Protein AF-0000000068388106 (afdb_homodimer)

InterPro domains:
  IPR000835 MarR-type HTH domain [PF01047] (38-93)
  IPR000835 MarR-type HTH domain [PR00598] (53-69)
  IPR000835 MarR-type HTH domain [PR00598] (70-85)
  IPR000835 MarR-type HTH domain [PR00598] (89-105)
  IPR000835 MarR-type HTH domain [PR00598] (119-139)
  IPR000835 MarR-type HTH domain [PS50995] (5-141)
  IPR000835 MarR-type HTH domain [SM00347] (29-129)
  IPR036388 Winged helix-like DNA-binding domain superfamily [G3DSA:1.10.10.10] (3-143)
  IPR036390 Winged helix DNA-binding domain superfamily [SSF46785] (4-142)

Structure (mmCIF, N/CA/C/O backbone):
data_AF-0000000068388106-model_v1
#
loop_
_entity.id
_entity.type
_entity.pdbx_description
1 polymer 'Transcriptional regulator, MarR family'
#
loop_
_atom_site.group_PDB
_atom_site.id
_atom_site.type_symbol
_atom_site.label_atom_id
_atom_site.label_alt_id
_atom_site.label_comp_id
_atom_site.label_asym_id
_atom_site.label_entity_id
_atom_site.label_seq_id
_atom_site.pdbx_PDB_ins_code
_atom_site.Cartn_x
_atom_site.Cartn_y
_atom_site.Cartn_z
_atom_site.occupancy
_atom_site.B_iso_or_equiv
_atom_site.auth_seq_id
_atom_site.auth_comp_id
_atom_site.auth_asym_id
_atom_site.auth_atom_id
_atom_site.pdbx_PDB_model_num
ATOM 1 N N . MET A 1 1 ? 13.047 -17.266 -16.438 1 56.34 1 MET A N 1
ATOM 2 C CA . MET A 1 1 ? 11.711 -17.656 -16.875 1 56.34 1 MET A CA 1
ATOM 3 C C . MET A 1 1 ? 10.664 -16.656 -16.422 1 56.34 1 MET A C 1
ATOM 5 O O . MET A 1 1 ? 10.734 -16.141 -15.289 1 56.34 1 MET A O 1
ATOM 9 N N . ASP A 1 2 ? 9.867 -16.172 -17.375 1 85.25 2 ASP A N 1
ATOM 10 C CA . ASP A 1 2 ? 8.875 -15.117 -17.156 1 85.25 2 ASP A CA 1
ATOM 11 C C . ASP A 1 2 ? 7.668 -15.664 -16.391 1 85.25 2 ASP A C 1
ATOM 13 O O . ASP A 1 2 ? 7.129 -16.719 -16.734 1 85.25 2 ASP A O 1
ATOM 17 N N . VAL A 1 3 ? 7.434 -15.266 -15.25 1 94.94 3 VAL A N 1
ATOM 18 C CA . VAL A 1 3 ? 6.32 -15.688 -14.398 1 94.94 3 VAL A CA 1
ATOM 19 C C . VAL A 1 3 ? 5.008 -15.164 -14.969 1 94.94 3 VAL A C 1
ATOM 21 O O . VAL A 1 3 ? 4.863 -13.961 -15.211 1 94.94 3 VAL A O 1
ATOM 24 N N . ASN A 1 4 ? 4.07 -16.094 -15.289 1 96.44 4 ASN A N 1
ATOM 25 C CA . ASN A 1 4 ? 2.75 -15.734 -15.797 1 96.44 4 ASN A CA 1
ATOM 26 C C . ASN A 1 4 ? 1.8 -15.336 -14.672 1 96.44 4 ASN A C 1
ATOM 28 O O . ASN A 1 4 ? 1.38 -16.188 -13.883 1 96.44 4 ASN A O 1
ATOM 32 N N . ILE A 1 5 ? 1.396 -14.109 -14.664 1 96.56 5 ILE A N 1
ATOM 33 C CA . ILE A 1 5 ? 0.501 -13.695 -13.586 1 96.56 5 ILE A CA 1
ATOM 34 C C . ILE A 1 5 ? -0.934 -13.625 -14.109 1 96.56 5 ILE A C 1
ATOM 36 O O . ILE A 1 5 ? -1.867 -13.383 -13.344 1 96.56 5 ILE A O 1
ATOM 40 N N . ASP A 1 6 ? -1.143 -13.852 -15.359 1 96.38 6 ASP A N 1
ATOM 41 C CA . ASP A 1 6 ? -2.459 -14 -15.969 1 96.38 6 ASP A CA 1
ATOM 42 C C . ASP A 1 6 ? -3.33 -12.773 -15.695 1 96.38 6 ASP A C 1
ATOM 44 O O . ASP A 1 6 ? -2.932 -11.641 -15.992 1 96.38 6 ASP A O 1
ATOM 48 N N . ARG A 1 7 ? -4.551 -12.93 -15.18 1 96.38 7 ARG A N 1
ATOM 49 C CA . ARG A 1 7 ? -5.547 -11.875 -15 1 96.38 7 ARG A CA 1
ATOM 50 C C . ARG A 1 7 ? -5.07 -10.836 -13.992 1 96.38 7 ARG A C 1
ATOM 52 O O . ARG A 1 7 ? -5.59 -9.719 -13.953 1 96.38 7 ARG A O 1
ATOM 59 N N . LEU A 1 8 ? -4.062 -11.18 -13.203 1 97 8 LEU A N 1
ATOM 60 C CA . LEU A 1 8 ? -3.547 -10.227 -12.219 1 97 8 LEU A CA 1
ATOM 61 C C . LEU A 1 8 ? -2.865 -9.055 -12.906 1 97 8 LEU A C 1
ATOM 63 O O . LEU A 1 8 ? -2.732 -7.977 -12.32 1 97 8 LEU A O 1
ATOM 67 N N . GLU A 1 9 ? -2.475 -9.195 -14.172 1 95.31 9 GLU A N 1
ATOM 68 C CA . GLU A 1 9 ? -1.781 -8.156 -14.922 1 95.31 9 GLU A CA 1
ATOM 69 C C . GLU A 1 9 ? -2.658 -6.918 -15.094 1 95.31 9 GLU A C 1
ATOM 71 O O . GLU A 1 9 ? -2.154 -5.82 -15.344 1 95.31 9 GLU A O 1
ATOM 76 N N . THR A 1 10 ? -4.016 -7.141 -14.992 1 94 10 THR A N 1
ATOM 77 C CA . THR A 1 10 ? -4.926 -6.016 -15.172 1 94 10 THR A CA 1
ATOM 78 C C . THR A 1 10 ? -5.742 -5.766 -13.906 1 94 10 THR A C 1
ATOM 80 O O . THR A 1 10 ? -6.75 -5.059 -13.945 1 94 10 THR A O 1
ATOM 83 N N . ALA A 1 11 ? -5.41 -6.48 -12.859 1 95.06 11 ALA A N 1
ATOM 84 C CA . ALA A 1 11 ? -6.078 -6.281 -11.578 1 95.06 11 ALA A CA 1
ATOM 85 C C . ALA A 1 11 ? -5.52 -5.059 -10.852 1 95.06 11 ALA A C 1
ATOM 87 O O . ALA A 1 11 ? -4.414 -5.105 -10.312 1 95.06 11 ALA A O 1
ATOM 88 N N . LEU A 1 12 ? -6.289 -4.039 -10.781 1 95.06 12 LEU A N 1
ATOM 89 C CA . LEU A 1 12 ? -5.844 -2.736 -10.297 1 95.06 12 LEU A CA 1
ATOM 90 C C . LEU A 1 12 ? -5.406 -2.812 -8.844 1 95.06 12 LEU A C 1
ATOM 92 O O . LEU A 1 12 ? -4.348 -2.299 -8.477 1 95.06 12 LEU A O 1
ATOM 96 N N . GLY A 1 13 ? -6.234 -3.436 -7.988 1 95.62 13 GLY A N 1
ATOM 97 C CA . GLY A 1 13 ? -5.891 -3.582 -6.582 1 95.62 13 GLY A CA 1
ATOM 98 C C . GLY A 1 13 ? -4.59 -4.332 -6.363 1 95.62 13 GLY A C 1
ATOM 99 O O . GLY A 1 13 ? -3.779 -3.947 -5.52 1 95.62 13 GLY A O 1
ATOM 100 N N . PHE A 1 14 ? -4.375 -5.344 -7.148 1 96.25 14 PHE A N 1
ATOM 101 C CA . PHE A 1 14 ? -3.148 -6.129 -7.094 1 96.25 14 PHE A CA 1
ATOM 102 C C . PHE A 1 14 ? -1.942 -5.281 -7.484 1 96.25 14 PHE A C 1
ATOM 104 O O . PHE A 1 14 ? -0.931 -5.273 -6.777 1 96.25 14 PHE A O 1
ATOM 111 N N . LEU A 1 15 ? -2.033 -4.52 -8.57 1 97 15 LEU A N 1
ATOM 112 C CA . LEU A 1 15 ? -0.919 -3.719 -9.07 1 97 15 LEU A CA 1
ATOM 113 C C . LEU A 1 15 ? -0.612 -2.564 -8.117 1 97 15 LEU A C 1
ATOM 115 O O . LEU A 1 15 ? 0.551 -2.195 -7.941 1 97 15 LEU A O 1
ATOM 119 N N . ILE A 1 16 ? -1.632 -1.977 -7.52 1 97.06 16 ILE A N 1
ATOM 120 C CA . ILE A 1 16 ? -1.437 -0.93 -6.523 1 97.06 16 ILE A CA 1
ATOM 121 C C . ILE A 1 16 ? -0.693 -1.498 -5.316 1 97.06 16 ILE A C 1
ATOM 123 O O . ILE A 1 16 ? 0.203 -0.851 -4.77 1 97.06 16 ILE A O 1
ATOM 127 N N . ARG A 1 17 ? -1.061 -2.684 -4.906 1 96 17 ARG A N 1
ATOM 128 C CA . ARG A 1 17 ? -0.372 -3.342 -3.799 1 96 17 ARG A CA 1
ATOM 129 C C . ARG A 1 17 ? 1.105 -3.545 -4.117 1 96 17 ARG A C 1
ATOM 131 O O . ARG A 1 17 ? 1.969 -3.27 -3.279 1 96 17 ARG A O 1
ATOM 138 N N . LEU A 1 18 ? 1.442 -4.07 -5.285 1 96.5 18 LEU A N 1
ATOM 139 C CA . LEU A 1 18 ? 2.836 -4.266 -5.668 1 96.5 18 LEU A CA 1
ATOM 140 C C . LEU A 1 18 ? 3.59 -2.939 -5.68 1 96.5 18 LEU A C 1
ATOM 142 O O . LEU A 1 18 ? 4.742 -2.871 -5.25 1 96.5 18 LEU A O 1
ATOM 146 N N . ALA A 1 19 ? 2.924 -1.904 -6.227 1 96.31 19 ALA A N 1
ATOM 147 C CA . ALA A 1 19 ? 3.537 -0.579 -6.25 1 96.31 19 ALA A CA 1
ATOM 148 C C . ALA A 1 19 ? 3.855 -0.094 -4.84 1 96.31 19 ALA A C 1
ATOM 150 O O . ALA A 1 19 ? 4.91 0.501 -4.605 1 96.31 19 ALA A O 1
ATOM 151 N N . GLN A 1 20 ? 2.932 -0.311 -3.961 1 96.12 20 GLN A N 1
ATOM 152 C CA . GLN A 1 20 ? 3.143 0.086 -2.572 1 96.12 20 GLN A CA 1
ATOM 153 C C . GLN A 1 20 ? 4.301 -0.688 -1.949 1 96.12 20 GLN A C 1
ATOM 155 O O . GLN A 1 20 ? 5.098 -0.124 -1.198 1 96.12 20 GLN A O 1
ATOM 160 N N . LEU A 1 21 ? 4.406 -2.014 -2.197 1 94.88 21 LEU A N 1
ATOM 161 C CA . LEU A 1 21 ? 5.512 -2.816 -1.686 1 94.88 21 LEU A CA 1
ATOM 162 C C . LEU A 1 21 ? 6.848 -2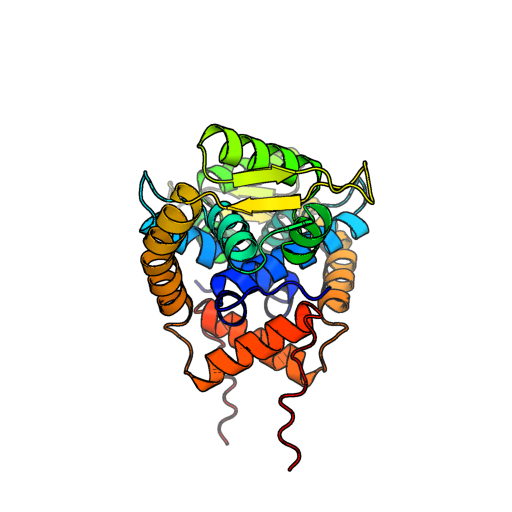.297 -2.201 1 94.88 21 LEU A C 1
ATOM 164 O O . LEU A 1 21 ? 7.812 -2.191 -1.439 1 94.88 21 LEU A O 1
ATOM 168 N N . LYS A 1 22 ? 6.855 -1.956 -3.414 1 93.69 22 LYS A N 1
ATOM 169 C CA . LYS A 1 22 ? 8.07 -1.409 -4.016 1 93.69 22 LYS A CA 1
ATOM 170 C C . LYS A 1 22 ? 8.469 -0.097 -3.348 1 93.69 22 LYS A C 1
ATOM 172 O O . LYS A 1 22 ? 9.641 0.103 -3.014 1 93.69 22 LYS A O 1
ATOM 177 N N . THR A 1 23 ? 7.484 0.776 -3.182 1 93.25 23 THR A N 1
ATOM 178 C CA . THR A 1 23 ? 7.734 2.082 -2.584 1 93.25 23 THR A CA 1
ATOM 179 C C . THR A 1 23 ? 8.195 1.936 -1.137 1 93.25 23 THR A C 1
ATOM 181 O O . THR A 1 23 ? 9.102 2.643 -0.695 1 93.25 23 THR A O 1
ATOM 184 N N . TYR A 1 24 ? 7.598 1.056 -0.419 1 88.56 24 TYR A 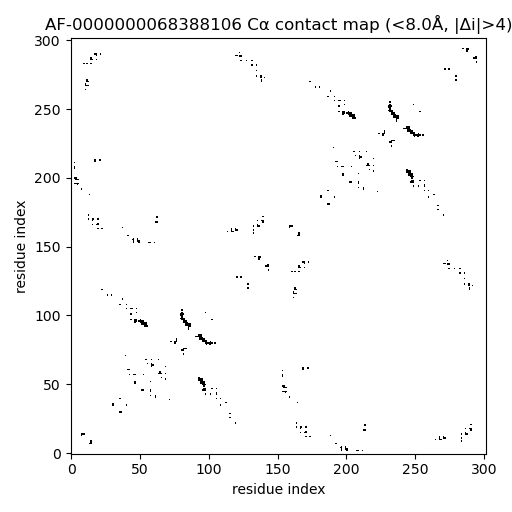N 1
ATOM 185 C CA . TYR A 1 24 ? 7.945 0.813 0.976 1 88.56 24 TYR A CA 1
ATOM 186 C C . TYR A 1 24 ? 9.375 0.29 1.098 1 88.56 24 TYR A C 1
ATOM 188 O O . TYR A 1 24 ? 10.148 0.771 1.926 1 88.56 24 TYR A O 1
ATOM 196 N N . ASP A 1 25 ? 9.695 -0.672 0.308 1 87.88 25 ASP A N 1
ATOM 197 C CA . ASP A 1 25 ? 11.039 -1.241 0.317 1 87.88 25 ASP A CA 1
ATOM 198 C C . ASP A 1 25 ? 12.086 -0.178 -0.004 1 87.88 25 ASP A C 1
ATOM 200 O O . ASP A 1 25 ? 13.133 -0.117 0.642 1 87.88 25 ASP A O 1
ATOM 204 N N . ASP A 1 26 ? 11.797 0.629 -0.976 1 85.44 26 ASP A N 1
ATOM 205 C CA . ASP A 1 26 ? 12.688 1.718 -1.359 1 85.44 26 ASP A CA 1
ATOM 206 C C . ASP A 1 26 ? 12.883 2.705 -0.21 1 85.44 26 ASP A C 1
ATOM 208 O O . ASP A 1 26 ? 13.992 3.164 0.044 1 85.44 26 ASP A O 1
ATOM 212 N N . PHE A 1 27 ? 11.836 3.047 0.425 1 86.06 27 PHE A N 1
ATOM 213 C CA . PHE A 1 27 ? 11.875 3.996 1.532 1 86.06 27 PHE A CA 1
ATOM 214 C C . PHE A 1 27 ? 12.695 3.443 2.689 1 86.06 27 PHE A C 1
ATOM 216 O O . PHE A 1 27 ? 13.594 4.121 3.201 1 86.06 27 PHE A O 1
ATOM 223 N N . PHE A 1 28 ? 12.461 2.275 3.047 1 82.44 28 PHE A N 1
ATOM 224 C CA . PHE A 1 28 ? 13.141 1.684 4.191 1 82.44 28 PHE A CA 1
ATOM 225 C C . PHE A 1 28 ? 14.617 1.462 3.891 1 82.44 28 PHE A C 1
ATOM 227 O O . PHE A 1 28 ? 15.469 1.605 4.773 1 82.44 28 PHE A O 1
ATOM 234 N N . THR A 1 29 ? 14.945 1.156 2.732 1 82.88 29 THR A N 1
ATOM 235 C CA . THR A 1 29 ? 16.344 1.016 2.324 1 82.88 29 THR A CA 1
ATOM 236 C C . THR A 1 29 ? 17.062 2.355 2.406 1 82.88 29 THR A C 1
ATOM 238 O O . THR A 1 29 ? 18.234 2.41 2.801 1 82.88 29 THR A O 1
ATOM 241 N N . ALA A 1 30 ? 16.312 3.4 2.096 1 80.31 30 ALA A N 1
ATOM 242 C CA . ALA A 1 30 ? 16.891 4.742 2.088 1 80.31 30 ALA A CA 1
ATOM 243 C C . ALA A 1 30 ? 16.922 5.328 3.496 1 80.31 30 ALA A C 1
ATOM 245 O O . ALA A 1 30 ? 17.844 6.086 3.834 1 80.31 30 ALA A O 1
ATOM 246 N N . LEU A 1 31 ? 15.82 5.223 4.352 1 73.69 31 LEU A N 1
ATOM 247 C CA . LEU A 1 31 ? 15.641 5.855 5.652 1 73.69 31 LEU A CA 1
ATOM 248 C C . LEU A 1 31 ? 16.719 5.402 6.629 1 73.69 31 LEU A C 1
ATOM 250 O O . LEU A 1 31 ? 17.188 6.188 7.453 1 73.69 31 LEU A O 1
ATOM 254 N N . GLY A 1 32 ? 17.328 4.301 6.406 1 64 32 GLY A N 1
ATOM 255 C CA . GLY A 1 32 ? 18.281 3.799 7.391 1 64 32 GLY A CA 1
ATOM 256 C C . GLY A 1 32 ? 17.688 3.693 8.789 1 64 32 GLY A C 1
ATOM 257 O O . GLY A 1 32 ? 16.469 3.615 8.945 1 64 32 GLY A O 1
ATOM 258 N N . GLU A 1 33 ? 18.359 3.654 9.977 1 59.31 33 GLU A N 1
ATOM 259 C CA . GLU A 1 33 ? 18 3.35 11.359 1 59.31 33 GLU A CA 1
ATOM 260 C C . GLU A 1 33 ? 17.25 4.512 12.008 1 59.31 33 GLU A C 1
ATOM 262 O O . GLU A 1 33 ? 16.531 4.324 12.984 1 59.31 33 GLU A O 1
ATOM 267 N N . SER A 1 34 ? 17.391 5.594 11.516 1 58.84 34 SER A N 1
ATOM 268 C CA . SER A 1 34 ? 16.969 6.691 12.375 1 58.84 34 SER A CA 1
ATOM 269 C C . SER A 1 34 ? 15.867 7.52 11.719 1 58.84 34 SER A C 1
ATOM 271 O O . SER A 1 34 ? 15.414 8.516 12.281 1 58.84 34 SER A O 1
ATOM 273 N N . GLY A 1 35 ? 15.305 6.996 10.672 1 70.38 35 GLY A N 1
ATOM 274 C CA . GLY A 1 35 ? 14.438 7.957 10.008 1 70.38 35 GLY A CA 1
ATOM 275 C C . GLY A 1 35 ? 12.969 7.746 10.305 1 70.38 35 GLY A C 1
ATOM 276 O O . GLY A 1 35 ? 12.57 6.68 10.781 1 70.38 35 GLY A O 1
ATOM 277 N N . MET A 1 36 ? 12.242 8.773 10.438 1 85.38 36 MET A N 1
ATOM 278 C CA . MET A 1 36 ? 10.789 8.789 10.602 1 85.38 36 MET A CA 1
ATOM 279 C C . MET A 1 36 ? 10.102 8.016 9.484 1 85.38 36 MET A C 1
ATOM 281 O O . MET A 1 36 ? 10.453 8.156 8.312 1 85.38 36 MET A O 1
ATOM 285 N N . ARG A 1 37 ? 9.18 7.141 9.93 1 89.25 37 ARG A N 1
ATOM 286 C CA . ARG A 1 37 ? 8.414 6.383 8.945 1 89.25 37 ARG A CA 1
ATOM 287 C C . ARG A 1 37 ? 7.527 7.309 8.117 1 89.25 37 ARG A C 1
ATOM 289 O O . ARG A 1 37 ? 7.102 8.359 8.594 1 89.25 37 ARG A O 1
ATOM 296 N N . PRO A 1 38 ? 7.219 6.883 6.949 1 91.12 38 PRO A N 1
ATOM 297 C CA . PRO A 1 38 ? 6.438 7.746 6.059 1 91.12 38 PRO A CA 1
ATOM 298 C C . PRO A 1 38 ? 5.082 8.125 6.648 1 91.12 38 PRO A C 1
ATOM 300 O O . PRO A 1 38 ? 4.621 9.258 6.473 1 91.12 38 PRO A O 1
ATOM 303 N N . GLY A 1 39 ? 4.469 7.168 7.355 1 93.19 39 GLY A N 1
ATOM 304 C CA . GLY A 1 39 ? 3.193 7.465 7.988 1 93.19 39 GLY A CA 1
ATOM 305 C C . GLY A 1 39 ? 3.295 8.531 9.062 1 93.19 39 GLY A C 1
ATOM 306 O O . GLY A 1 39 ? 2.424 9.391 9.172 1 93.19 39 GLY A O 1
ATOM 307 N N . GLU A 1 40 ? 4.336 8.422 9.828 1 94.69 40 GLU A N 1
ATOM 308 C CA . GLU A 1 40 ? 4.586 9.422 10.867 1 94.69 40 GLU A CA 1
ATOM 309 C C . GLU A 1 40 ? 4.867 10.789 10.258 1 94.69 40 GLU A C 1
ATOM 311 O O . GLU A 1 40 ? 4.332 11.805 10.719 1 94.69 40 GLU A O 1
ATOM 316 N N . PHE A 1 41 ? 5.695 10.812 9.266 1 95.75 41 PHE A N 1
ATOM 317 C CA . PHE A 1 41 ? 6.02 12.062 8.594 1 95.75 41 PHE A CA 1
ATOM 318 C C . PHE A 1 41 ? 4.758 12.742 8.062 1 95.75 41 PHE A C 1
ATOM 320 O O . PHE A 1 41 ? 4.547 13.938 8.289 1 95.75 41 PHE A O 1
ATOM 327 N N . SER A 1 42 ? 3.906 11.984 7.344 1 97.44 42 SER A N 1
ATOM 328 C CA . SER A 1 42 ? 2.717 12.555 6.719 1 97.44 42 SER A CA 1
ATOM 329 C C . SER A 1 42 ? 1.792 13.172 7.758 1 97.44 42 SER A C 1
ATOM 331 O O . SER A 1 42 ? 1.204 14.234 7.52 1 97.44 42 SER A O 1
ATOM 333 N N . VAL A 1 43 ? 1.691 12.547 8.898 1 98.19 43 VAL A N 1
ATOM 334 C CA . VAL A 1 43 ? 0.834 13.062 9.969 1 98.19 43 VAL A CA 1
ATOM 335 C C . VAL A 1 43 ? 1.345 14.422 10.438 1 98.19 43 VAL A C 1
ATOM 337 O O . VAL A 1 43 ? 0.598 15.398 10.445 1 98.19 43 VAL A O 1
ATOM 340 N N . LEU A 1 44 ? 2.617 14.484 10.766 1 98.56 44 LEU A N 1
ATOM 341 C CA . LEU A 1 44 ? 3.205 15.734 11.25 1 98.56 44 LEU A CA 1
ATOM 342 C C . LEU A 1 44 ? 3.168 16.812 10.172 1 98.56 44 LEU A C 1
ATOM 344 O O . LEU A 1 44 ? 2.883 17.969 10.461 1 98.56 44 LEU A O 1
ATOM 348 N N . PHE A 1 45 ? 3.436 16.375 8.984 1 98.5 45 PHE A N 1
ATOM 349 C CA . PHE A 1 45 ? 3.473 17.297 7.852 1 98.5 45 PHE A CA 1
ATOM 350 C C . PHE A 1 45 ? 2.105 17.922 7.629 1 98.5 45 PHE A C 1
ATOM 352 O O . PHE A 1 45 ? 2.006 19.141 7.41 1 98.5 45 PHE A O 1
ATOM 359 N N . VAL A 1 46 ? 1.044 17.172 7.684 1 98.56 46 VAL A N 1
ATOM 360 C CA . VAL A 1 46 ? -0.305 17.672 7.461 1 98.56 46 VAL A CA 1
ATOM 361 C C . VAL A 1 46 ? -0.714 18.578 8.617 1 98.56 46 VAL A C 1
ATOM 363 O O . VAL A 1 46 ? -1.342 19.625 8.414 1 98.56 46 VAL A O 1
ATOM 366 N N . ILE A 1 47 ? -0.365 18.219 9.844 1 98.69 47 ILE A N 1
ATOM 367 C CA . ILE A 1 47 ? -0.646 19.078 10.984 1 98.69 47 ILE A CA 1
ATOM 368 C C . ILE A 1 47 ? 0.028 20.438 10.773 1 98.69 47 ILE A C 1
ATOM 370 O O . ILE A 1 47 ? -0.58 21.484 11.016 1 98.69 47 ILE A O 1
ATOM 374 N N . MET A 1 48 ? 1.282 20.422 10.352 1 98.69 48 MET A N 1
ATOM 375 C CA . MET A 1 48 ? 2.051 21.641 10.133 1 98.69 48 MET A CA 1
ATOM 376 C C . MET A 1 48 ? 1.311 22.594 9.188 1 98.69 48 MET A C 1
ATOM 378 O O . MET A 1 48 ? 1.346 23.812 9.375 1 98.69 48 MET A O 1
ATOM 382 N N . HIS A 1 49 ? 0.625 22.078 8.234 1 98.38 49 HIS A N 1
ATOM 383 C CA . HIS A 1 49 ? -0.029 22.875 7.207 1 98.38 49 HIS A CA 1
ATOM 384 C C . HIS A 1 49 ? -1.493 23.125 7.551 1 98.38 49 HIS A C 1
ATOM 386 O O . HIS A 1 49 ? -2.213 23.781 6.793 1 98.38 49 HIS A O 1
ATOM 392 N N . ASN A 1 50 ? -1.971 22.609 8.625 1 98.38 50 ASN A N 1
ATOM 393 C CA . ASN A 1 50 ? -3.32 22.828 9.141 1 98.38 50 ASN A CA 1
ATOM 394 C C . ASN A 1 50 ? -3.314 23.031 10.656 1 98.38 50 ASN A C 1
ATOM 396 O O . ASN A 1 50 ? -3.895 22.234 11.398 1 98.38 50 ASN A O 1
ATOM 400 N N . PRO A 1 51 ? -2.646 24.109 11.156 1 98.12 51 PRO A N 1
ATOM 401 C CA . PRO A 1 51 ? -2.643 24.312 12.602 1 98.12 51 PRO A CA 1
ATOM 402 C C . PRO A 1 51 ? -4.047 24.328 13.195 1 98.12 51 PRO A C 1
ATOM 404 O O . PRO A 1 51 ? -4.93 25.031 12.695 1 98.12 51 PRO A O 1
ATOM 407 N N . GLY A 1 52 ? -4.262 23.516 14.211 1 97.69 52 GLY A N 1
ATOM 408 C CA . GLY A 1 52 ? -5.559 23.422 14.859 1 97.69 52 GLY A CA 1
ATOM 409 C C . GLY A 1 52 ? -6.484 22.406 14.211 1 97.69 52 GLY A C 1
ATOM 410 O O . GLY A 1 52 ? -7.68 22.375 14.508 1 97.69 52 GLY A O 1
ATOM 411 N N . ILE A 1 53 ? -5.918 21.531 13.391 1 98 53 ILE A N 1
ATOM 412 C CA . ILE A 1 53 ? -6.727 20.531 12.703 1 98 53 ILE A CA 1
ATOM 413 C C . ILE A 1 53 ? -7.336 19.578 13.727 1 98 53 ILE A C 1
ATOM 415 O O . ILE A 1 53 ? -6.676 19.188 14.688 1 98 53 ILE A O 1
ATOM 419 N N . ARG A 1 54 ? -8.57 19.188 13.422 1 97.62 54 ARG A N 1
ATOM 420 C CA . ARG A 1 54 ? -9.195 18.156 14.234 1 97.62 54 ARG A CA 1
ATOM 421 C C . ARG A 1 54 ? -8.586 16.797 13.961 1 97.62 54 ARG A C 1
ATOM 423 O O . ARG A 1 54 ? -8.328 16.438 12.812 1 97.62 54 ARG A O 1
ATOM 430 N N . GLN A 1 55 ? -8.336 16.094 15.031 1 97.75 55 GLN A N 1
ATOM 431 C CA . GLN A 1 55 ? -7.746 14.758 14.906 1 97.75 55 GLN A CA 1
ATOM 432 C C . GLN A 1 55 ? -8.586 13.867 14 1 97.75 55 GLN A C 1
ATOM 434 O O . GLN A 1 55 ? -8.047 13.086 13.211 1 97.75 55 GLN A O 1
ATOM 439 N N . THR A 1 56 ? -9.906 13.992 14.039 1 96.56 56 THR A N 1
ATOM 440 C CA . THR A 1 56 ? -10.812 13.195 13.219 1 96.56 56 THR A CA 1
ATOM 441 C C . THR A 1 56 ? -10.633 13.523 11.742 1 96.56 56 THR A C 1
ATOM 443 O O . THR A 1 56 ? -10.578 12.617 10.898 1 96.56 56 THR A O 1
ATOM 446 N N . ALA A 1 57 ? -10.523 14.773 11.375 1 96.56 57 ALA A N 1
ATOM 447 C CA . ALA A 1 57 ? -10.328 15.203 9.992 1 96.56 57 ALA A CA 1
ATOM 448 C C . ALA A 1 57 ? -8.984 14.719 9.453 1 96.56 57 ALA A C 1
ATOM 450 O O . ALA A 1 57 ? -8.891 14.305 8.297 1 96.56 57 ALA A O 1
ATOM 451 N N . LEU A 1 58 ? -7.973 14.789 10.328 1 97.81 58 LEU A N 1
ATOM 452 C CA . LEU A 1 58 ? -6.641 14.305 9.984 1 97.81 58 LEU A CA 1
ATOM 453 C C . LEU A 1 58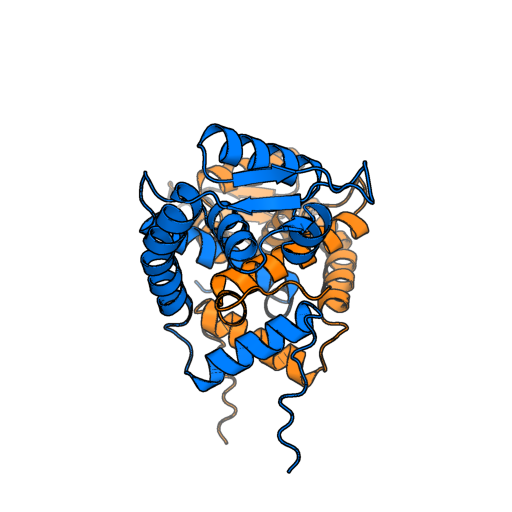 ? -6.668 12.805 9.68 1 97.81 58 LEU A C 1
ATOM 455 O O . LEU A 1 58 ? -6.133 12.367 8.664 1 97.81 58 LEU A O 1
ATOM 459 N N . GLY A 1 59 ? -7.242 12.047 10.617 1 97.38 59 GLY A N 1
ATOM 460 C CA . GLY A 1 59 ? -7.359 10.609 10.43 1 97.38 59 GLY A CA 1
ATOM 461 C C . GLY A 1 59 ? -8.102 10.234 9.156 1 97.38 59 GLY A C 1
ATOM 462 O O . GLY A 1 59 ? -7.684 9.336 8.43 1 97.38 59 GLY A O 1
ATOM 463 N N . GLN A 1 60 ? -9.227 10.977 8.82 1 95.12 60 GLN A N 1
ATOM 464 C CA . GLN A 1 60 ? -10.008 10.734 7.613 1 95.12 60 GLN A CA 1
ATOM 465 C C . GLN A 1 60 ? -9.18 11.023 6.363 1 95.12 60 GLN A C 1
ATOM 467 O O . GLN A 1 60 ? -9.164 10.227 5.426 1 95.12 60 GLN A O 1
ATOM 472 N N . ARG A 1 61 ? -8.453 12.117 6.375 1 95.38 61 ARG A N 1
ATOM 473 C CA . ARG A 1 61 ? -7.672 12.531 5.215 1 95.38 61 ARG A CA 1
ATOM 474 C C . ARG A 1 61 ? -6.551 11.539 4.926 1 95.38 61 ARG A C 1
ATOM 476 O O . ARG A 1 61 ? -6.242 11.258 3.768 1 95.38 61 ARG A 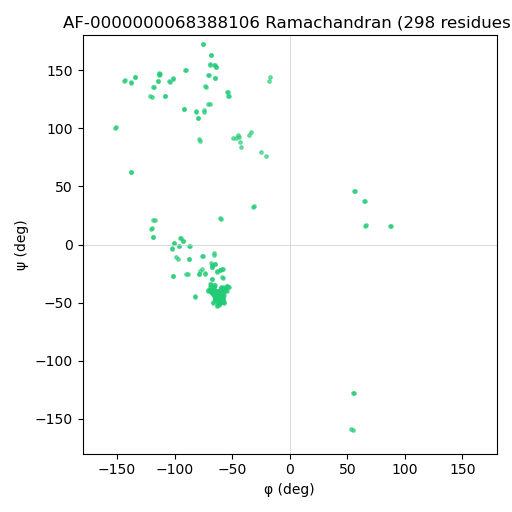O 1
ATOM 483 N N . LEU A 1 62 ? -5.941 10.977 5.953 1 97.12 62 LEU A N 1
ATOM 484 C CA . LEU A 1 62 ? -4.781 10.102 5.809 1 97.12 62 LEU A CA 1
ATOM 485 C C . LEU A 1 62 ? -5.184 8.641 5.918 1 97.12 62 LEU A C 1
ATOM 487 O O . LEU A 1 62 ? -4.328 7.75 5.891 1 97.12 62 LEU A O 1
ATOM 491 N N . MET A 1 63 ? -6.484 8.398 6.094 1 95.56 63 MET A N 1
ATOM 492 C CA . MET A 1 63 ? -7.039 7.055 6.191 1 95.56 63 MET A CA 1
ATOM 493 C C . MET A 1 63 ? -6.371 6.27 7.316 1 95.56 63 MET A C 1
ATOM 495 O O . MET A 1 63 ? -5.922 5.141 7.109 1 95.56 63 MET A O 1
ATOM 499 N N . ILE A 1 64 ? -6.238 6.891 8.445 1 96.75 64 ILE A N 1
ATOM 500 C CA . ILE A 1 64 ? -5.707 6.27 9.656 1 96.75 64 ILE A CA 1
ATOM 501 C C . ILE A 1 64 ? -6.836 6.066 10.664 1 96.75 64 ILE A C 1
ATOM 503 O O . ILE A 1 64 ? -7.59 6.996 10.953 1 96.75 64 ILE A O 1
ATOM 507 N N . LYS A 1 65 ? -6.977 4.879 11.148 1 95.06 65 LYS A N 1
ATOM 508 C CA . LYS A 1 65 ? -8.023 4.551 12.102 1 95.06 65 LYS A CA 1
ATOM 509 C C . LYS A 1 65 ? -7.832 5.309 13.414 1 95.06 65 LYS A C 1
ATOM 511 O O . LYS A 1 65 ? -6.699 5.559 13.828 1 95.06 65 LYS A O 1
ATOM 516 N N . ARG A 1 66 ? -8.883 5.535 14.094 1 95.56 66 ARG A N 1
ATOM 517 C CA . ARG A 1 66 ? -8.922 6.379 15.281 1 95.56 66 ARG A CA 1
ATOM 518 C C . ARG A 1 66 ? -7.977 5.855 16.359 1 95.56 66 ARG A C 1
ATOM 520 O O . ARG A 1 66 ? -7.199 6.617 16.922 1 95.56 66 ARG A O 1
ATOM 527 N N . ALA A 1 67 ? -8.086 4.547 16.641 1 95.75 67 ALA A N 1
ATOM 528 C CA . ALA A 1 67 ? -7.262 3.959 17.688 1 95.75 67 ALA A CA 1
ATOM 529 C C . ALA A 1 67 ? -5.777 4.137 17.391 1 95.75 67 ALA A C 1
ATOM 531 O O . ALA A 1 67 ? -4.984 4.445 18.281 1 95.75 67 ALA A O 1
ATOM 532 N N . HIS A 1 68 ? -5.344 3.998 16.156 1 96.44 68 HIS A N 1
ATOM 533 C CA . HIS A 1 68 ? -3.959 4.168 15.727 1 96.44 68 HIS A CA 1
ATOM 534 C C . HIS A 1 68 ? -3.543 5.637 15.781 1 96.44 68 HIS A C 1
ATOM 536 O O . HIS A 1 68 ? -2.43 5.953 16.203 1 96.44 68 HIS A O 1
ATOM 542 N N . MET A 1 69 ? -4.418 6.508 15.391 1 97.31 69 MET A N 1
ATOM 543 C CA . MET A 1 69 ? -4.148 7.945 15.422 1 97.31 69 MET A CA 1
ATOM 544 C C . MET A 1 69 ? -3.887 8.422 16.844 1 97.31 69 MET A C 1
ATOM 546 O O . MET A 1 69 ? -2.943 9.18 17.078 1 97.31 69 MET A O 1
ATOM 550 N N . THR A 1 70 ? -4.695 7.984 17.734 1 97 70 THR A N 1
ATOM 551 C CA . THR A 1 70 ? -4.559 8.375 19.125 1 97 70 THR A CA 1
ATOM 552 C C . THR A 1 70 ? -3.195 7.965 19.672 1 97 70 THR A C 1
ATOM 554 O O . THR A 1 70 ? -2.508 8.766 20.312 1 97 70 THR A O 1
ATOM 557 N N . LYS A 1 71 ? -2.838 6.734 19.391 1 97.5 71 LYS A N 1
ATOM 558 C CA . LYS A 1 71 ? -1.537 6.246 19.828 1 97.5 71 LYS A CA 1
ATOM 559 C C . LYS A 1 71 ? -0.404 7.07 19.234 1 97.5 71 LYS A C 1
ATOM 561 O O . LYS A 1 71 ? 0.544 7.434 19.938 1 97.5 71 LYS A O 1
ATOM 566 N N . LEU A 1 72 ? -0.497 7.387 18 1 97.19 72 LEU A N 1
ATOM 567 C CA . LEU A 1 72 ? 0.526 8.141 17.281 1 97.19 72 LEU A CA 1
ATOM 568 C C . LEU A 1 72 ? 0.644 9.555 17.844 1 97.19 72 LEU A C 1
ATOM 570 O O . LEU A 1 72 ? 1.751 10.047 18.078 1 97.19 72 LEU A O 1
ATOM 574 N N . ILE A 1 73 ? -0.461 10.195 18.031 1 98.19 73 ILE A N 1
ATOM 575 C CA . ILE A 1 73 ? -0.474 11.562 18.531 1 98.19 73 ILE A CA 1
ATOM 576 C C . ILE A 1 73 ? 0.1 11.602 19.938 1 98.19 73 ILE A C 1
ATOM 578 O O . ILE A 1 73 ? 0.867 12.508 20.281 1 98.19 73 ILE A O 1
ATOM 582 N N . ARG A 1 74 ? -0.283 10.664 20.734 1 97.62 74 ARG A N 1
ATOM 583 C CA . ARG A 1 74 ? 0.271 10.586 22.078 1 97.62 74 ARG A CA 1
ATOM 584 C C . ARG A 1 74 ? 1.789 10.445 22.047 1 97.62 74 ARG A C 1
ATOM 586 O O . ARG A 1 74 ? 2.496 11.094 22.828 1 97.62 74 ARG A O 1
ATOM 593 N N . ALA A 1 75 ? 2.275 9.594 21.203 1 97.62 75 ALA A N 1
ATOM 594 C CA . ALA A 1 75 ? 3.717 9.414 21.047 1 97.62 75 ALA A CA 1
ATOM 595 C C . ALA A 1 75 ? 4.391 10.719 20.625 1 97.62 75 ALA A C 1
ATOM 597 O O . ALA A 1 75 ? 5.48 11.039 21.109 1 97.62 75 ALA A O 1
ATOM 598 N N . PHE A 1 76 ? 3.76 11.477 19.75 1 98.19 76 PHE A N 1
ATOM 599 C CA . PHE A 1 76 ? 4.305 12.742 19.281 1 98.19 76 PHE A CA 1
ATOM 600 C C . PHE A 1 76 ? 4.297 13.781 20.406 1 98.19 76 PHE A C 1
ATOM 602 O O . PHE A 1 76 ? 5.203 14.609 20.5 1 98.19 76 PHE A O 1
ATOM 609 N N . GLU A 1 77 ? 3.246 13.758 21.172 1 97.94 77 GLU A N 1
ATOM 610 C CA . GLU A 1 77 ? 3.18 14.641 22.328 1 97.94 77 GLU A CA 1
ATOM 611 C C . GLU A 1 77 ? 4.297 14.336 23.328 1 97.94 77 GLU A C 1
ATOM 613 O O . GLU A 1 77 ? 4.949 15.242 23.844 1 97.94 77 GLU A O 1
ATOM 618 N N . ASP A 1 78 ? 4.48 13.039 23.594 1 97.69 78 ASP A N 1
ATOM 619 C CA . ASP A 1 78 ? 5.535 12.602 24.5 1 97.69 78 ASP A CA 1
ATOM 620 C C . ASP A 1 78 ? 6.906 13.055 24.016 1 97.69 78 ASP A C 1
ATOM 622 O O . ASP A 1 78 ? 7.809 13.312 24.812 1 97.69 78 ASP A O 1
ATOM 626 N N . ARG A 1 79 ? 7.07 13.227 22.719 1 97.19 79 ARG A N 1
ATOM 627 C CA . ARG A 1 79 ? 8.32 13.664 22.109 1 97.19 79 ARG A CA 1
ATOM 628 C C . ARG A 1 79 ? 8.344 15.18 21.938 1 97.19 79 ARG A C 1
ATOM 630 O O . ARG A 1 79 ? 9.25 15.727 21.297 1 97.19 79 ARG A O 1
ATOM 637 N N . ASN A 1 80 ? 7.316 15.852 22.391 1 98.44 80 ASN A N 1
ATOM 638 C CA . ASN A 1 80 ? 7.168 17.297 22.375 1 98.44 80 ASN A CA 1
ATOM 639 C C . ASN A 1 80 ? 7.094 17.828 20.938 1 98.44 80 ASN A C 1
ATOM 641 O O . ASN A 1 80 ? 7.66 18.875 20.641 1 98.44 80 ASN A O 1
ATOM 645 N N . LEU A 1 81 ? 6.453 17.109 20.062 1 98.56 81 LEU A N 1
ATOM 646 C CA . LEU A 1 81 ? 6.328 17.516 18.656 1 98.56 81 LEU A CA 1
ATOM 647 C C . LEU A 1 81 ? 4.953 18.109 18.391 1 98.56 81 LEU A C 1
ATOM 649 O O . LEU A 1 81 ? 4.797 18.938 17.484 1 98.56 81 LEU A O 1
ATOM 653 N N . VAL A 1 82 ? 3.934 17.703 19.172 1 98.75 82 VAL A N 1
ATOM 654 C CA . VAL A 1 82 ? 2.545 18.078 18.938 1 98.75 82 VAL A CA 1
ATOM 655 C C . VAL A 1 82 ? 1.906 18.516 20.266 1 98.75 82 VAL A C 1
ATOM 657 O O . VAL A 1 82 ? 2.234 17.984 21.328 1 98.75 82 VAL A O 1
ATOM 660 N N . THR A 1 83 ? 1.081 19.453 20.219 1 98.56 83 THR A N 1
ATOM 661 C CA . THR A 1 83 ? 0.206 19.812 21.328 1 98.56 83 THR A CA 1
ATOM 662 C C . THR A 1 83 ? -1.254 19.531 20.984 1 98.56 83 THR A C 1
ATOM 664 O O . THR A 1 83 ? -1.646 19.641 19.812 1 98.56 83 THR A O 1
ATOM 667 N N . ARG A 1 84 ? -1.995 19.172 21.953 1 97.38 84 ARG A N 1
ATOM 668 C CA . ARG A 1 84 ? -3.424 18.906 21.812 1 97.38 84 ARG A CA 1
ATOM 669 C C . ARG A 1 84 ? -4.246 19.938 22.594 1 97.38 84 ARG A C 1
ATOM 671 O O . ARG A 1 84 ? -3.842 20.375 23.672 1 97.38 84 ARG A O 1
ATOM 678 N N . ARG A 1 85 ? -5.398 20.266 22.047 1 96.81 85 ARG A N 1
ATOM 679 C CA . ARG A 1 85 ? -6.352 21.141 22.734 1 96.81 85 ARG A CA 1
ATOM 680 C C . ARG A 1 85 ? -7.789 20.688 22.453 1 96.81 85 ARG A C 1
ATOM 682 O O . ARG A 1 85 ? -8.117 20.297 21.344 1 96.81 85 ARG A O 1
ATOM 689 N N . VAL A 1 86 ? -8.609 20.766 23.453 1 96.12 86 VAL A N 1
ATOM 690 C CA . VAL A 1 86 ? -10.055 20.578 23.297 1 96.12 86 VAL A CA 1
ATOM 691 C C . VAL A 1 86 ? -10.727 21.922 23.047 1 96.12 86 VAL A C 1
ATOM 693 O O . VAL A 1 86 ? -10.664 22.828 23.891 1 96.12 86 VAL A O 1
ATOM 696 N N . PRO A 1 87 ? -11.32 22.047 21.891 1 94.94 87 PRO A N 1
ATOM 697 C CA . PRO A 1 87 ? -11.961 23.328 21.641 1 94.94 87 PRO A CA 1
ATOM 698 C C . PRO A 1 87 ? -13.195 23.562 22.5 1 94.94 87 PRO A C 1
ATOM 700 O O . PRO A 1 87 ? -13.875 22.609 22.875 1 94.94 87 PRO A O 1
ATOM 703 N N . ASP A 1 88 ? -13.5 24.797 22.719 1 93.12 88 ASP A N 1
ATOM 704 C CA . ASP A 1 88 ? -14.594 25.188 23.609 1 93.12 88 ASP A CA 1
ATOM 705 C C . ASP A 1 88 ? -15.945 24.781 23.031 1 93.12 88 ASP A C 1
ATOM 707 O O . ASP A 1 88 ? -16.891 24.5 23.781 1 93.12 88 ASP A O 1
ATOM 711 N N . ASP A 1 89 ? -16.016 24.75 21.812 1 93.31 89 ASP A N 1
ATOM 712 C CA . ASP A 1 89 ? -17.297 24.547 21.141 1 93.31 89 ASP A CA 1
ATOM 713 C C . ASP A 1 89 ? -17.609 23.062 20.969 1 93.31 89 ASP A C 1
ATOM 715 O O . ASP A 1 89 ? -18.703 22.688 20.562 1 93.31 89 ASP A O 1
ATOM 719 N N . ASP A 1 90 ? -16.719 22.234 21.172 1 92.06 90 ASP A N 1
ATOM 720 C CA . ASP A 1 90 ? -16.891 20.797 20.969 1 92.06 90 ASP A CA 1
ATOM 721 C C . ASP A 1 90 ? -15.969 20 21.891 1 92.06 90 ASP A C 1
ATOM 723 O O . ASP A 1 90 ? -14.82 19.734 21.547 1 92.06 90 ASP A O 1
ATOM 727 N N . ARG A 1 91 ? -16.484 19.484 22.984 1 92 91 ARG A N 1
ATOM 728 C CA . ARG A 1 91 ? -15.695 18.844 24.047 1 92 91 ARG A CA 1
ATOM 729 C C . ARG A 1 91 ? -15.227 17.453 23.609 1 92 91 ARG A C 1
ATOM 731 O O . ARG A 1 91 ? -14.344 16.875 24.25 1 92 91 ARG A O 1
ATOM 738 N N . ARG A 1 92 ? -15.672 16.953 22.594 1 91.75 92 ARG A N 1
ATOM 739 C CA . ARG A 1 92 ? -15.305 15.625 22.125 1 91.75 92 ARG A CA 1
ATOM 740 C C . ARG A 1 92 ? -14.211 15.703 21.062 1 91.75 92 ARG A C 1
ATOM 742 O O . ARG A 1 92 ? -13.633 14.68 20.688 1 91.75 92 ARG A O 1
ATOM 749 N N . ALA A 1 93 ? -14.031 16.891 20.625 1 95.12 93 ALA A N 1
ATOM 750 C CA . ALA A 1 93 ? -13.039 17.062 19.562 1 95.12 93 ALA A CA 1
ATOM 751 C C . ALA A 1 93 ? -11.656 17.328 20.141 1 95.12 93 ALA A C 1
ATOM 753 O O . ALA A 1 93 ? -11.523 17.766 21.281 1 95.12 93 ALA A O 1
ATOM 754 N N . ILE A 1 94 ? -10.688 16.891 19.391 1 97.25 94 ILE A N 1
ATOM 755 C CA . ILE A 1 94 ? -9.297 17.203 19.703 1 97.25 94 ILE A CA 1
ATOM 756 C C . ILE A 1 94 ? -8.664 17.969 18.547 1 97.25 94 ILE A C 1
ATOM 758 O O . ILE A 1 94 ? -8.734 17.516 17.391 1 97.25 94 ILE A O 1
ATOM 762 N N . GLU A 1 95 ? -8.094 19.094 18.859 1 98.31 95 GLU A N 1
ATOM 763 C CA . GLU A 1 95 ? -7.367 19.875 17.875 1 98.31 95 GLU A CA 1
ATOM 764 C C . GLU A 1 95 ? -5.859 19.734 18.047 1 98.31 95 GLU A C 1
ATOM 766 O O . GLU A 1 95 ? -5.359 19.688 19.172 1 98.31 95 GLU A O 1
ATOM 771 N N . LEU A 1 96 ? -5.141 19.641 16.953 1 98.69 96 LEU A N 1
ATOM 772 C CA . LEU A 1 96 ? -3.711 19.344 16.969 1 98.69 96 LEU A CA 1
ATOM 773 C C . LEU A 1 96 ? -2.914 20.5 16.375 1 98.69 96 LEU A C 1
ATOM 775 O O . LEU A 1 96 ? -3.295 21.062 15.344 1 98.69 96 LEU A O 1
ATOM 779 N N . THR A 1 97 ? -1.822 20.891 17 1 98.81 97 THR A N 1
ATOM 780 C CA . THR A 1 97 ? -0.867 21.875 16.516 1 98.81 97 THR A CA 1
ATOM 781 C C . THR A 1 97 ? 0.565 21.422 16.781 1 98.81 97 THR A C 1
ATOM 783 O O . THR A 1 97 ? 0.851 20.828 17.812 1 98.81 97 THR A O 1
ATOM 786 N N . LEU A 1 98 ? 1.425 21.641 15.82 1 98.81 98 LEU A N 1
ATOM 787 C CA . LEU A 1 98 ? 2.828 21.344 16.078 1 98.81 98 LEU A CA 1
ATOM 788 C C . LEU A 1 98 ? 3.416 22.344 17.078 1 98.81 98 LEU A C 1
ATOM 790 O O . LEU A 1 98 ? 3.078 23.531 17.047 1 98.81 98 LEU A O 1
ATOM 794 N N . THR A 1 99 ? 4.348 21.844 17.922 1 98.75 99 THR A N 1
ATOM 795 C CA . THR A 1 99 ? 5.203 22.734 18.688 1 98.75 99 THR A CA 1
ATOM 796 C C . THR A 1 99 ? 6.281 23.344 17.797 1 98.75 99 THR A C 1
ATOM 798 O O . THR A 1 99 ? 6.398 23 16.625 1 98.75 99 THR A O 1
ATOM 801 N N . ALA A 1 100 ? 7.055 24.344 18.406 1 98.5 100 ALA A N 1
ATOM 802 C CA . ALA A 1 100 ? 8.203 24.891 17.672 1 98.5 100 ALA A CA 1
ATOM 803 C C . ALA A 1 100 ? 9.195 23.797 17.312 1 98.5 100 ALA A C 1
ATOM 805 O O . ALA A 1 100 ? 9.742 23.781 16.203 1 98.5 100 ALA A O 1
ATOM 806 N N . GLU A 1 101 ? 9.336 22.875 18.203 1 98.12 101 GLU A N 1
ATOM 807 C CA . GLU A 1 101 ? 10.211 21.719 17.969 1 98.12 101 GLU A CA 1
ATOM 808 C C . GLU A 1 101 ? 9.641 20.828 16.875 1 98.12 101 GLU A C 1
ATOM 810 O O . GLU A 1 101 ? 10.383 20.281 16.047 1 98.12 101 GLU A O 1
ATOM 815 N N . GLY A 1 102 ? 8.344 20.625 16.906 1 98.19 102 GLY A N 1
ATOM 816 C CA . GLY A 1 102 ? 7.676 19.844 15.875 1 98.19 102 GLY A CA 1
ATOM 817 C C . GLY A 1 102 ? 7.844 20.422 14.484 1 98.19 102 GLY A C 1
ATOM 818 O O . GLY A 1 102 ? 8.125 19.688 13.531 1 98.19 102 GLY A O 1
ATOM 819 N N . VAL A 1 103 ? 7.723 21.719 14.375 1 98.31 103 VAL A N 1
ATOM 820 C CA . VAL A 1 103 ? 7.879 22.406 13.102 1 98.31 103 VAL A CA 1
ATOM 821 C C . VAL A 1 103 ? 9.312 22.234 12.594 1 98.31 103 VAL A C 1
ATOM 823 O O . VAL A 1 103 ? 9.523 21.906 11.422 1 98.31 103 VAL A O 1
ATOM 826 N N . ALA A 1 104 ? 10.281 22.469 13.508 1 97.31 104 ALA A N 1
ATOM 827 C CA . ALA A 1 104 ? 11.688 22.312 13.141 1 97.31 104 ALA A CA 1
ATOM 828 C C . ALA A 1 104 ? 11.984 20.891 12.688 1 97.31 104 ALA A C 1
ATOM 830 O O . ALA A 1 104 ? 12.703 20.672 11.711 1 97.31 104 ALA A O 1
ATOM 831 N N . HIS A 1 105 ? 11.422 19.953 13.367 1 95.69 105 HIS A N 1
ATOM 832 C CA . HIS A 1 105 ? 11.617 18.531 13.047 1 95.69 105 HIS A CA 1
ATOM 833 C C . HIS A 1 105 ? 11.062 18.203 11.672 1 95.69 105 HIS A C 1
ATOM 835 O O . HIS A 1 105 ? 11.742 17.562 10.859 1 95.69 105 HIS A O 1
ATOM 841 N N . VAL A 1 106 ? 9.883 18.609 11.352 1 96.69 106 VAL A N 1
ATOM 842 C CA . VAL A 1 106 ? 9.234 18.312 10.078 1 96.69 106 VAL A CA 1
ATOM 843 C C . VAL A 1 106 ? 9.984 18.984 8.938 1 96.69 106 VAL A C 1
ATOM 845 O O . VAL A 1 106 ? 10.172 18.406 7.871 1 96.69 106 VAL A O 1
ATOM 848 N N . ARG A 1 107 ? 10.43 20.203 9.156 1 95.62 107 ARG A N 1
ATOM 849 C CA . ARG A 1 107 ? 11.188 20.906 8.125 1 95.62 107 ARG A CA 1
ATOM 850 C C . ARG A 1 107 ? 12.477 20.172 7.789 1 95.62 107 ARG A C 1
ATOM 852 O O . ARG A 1 107 ? 12.828 20.031 6.617 1 95.62 107 ARG A O 1
ATOM 859 N N . LYS A 1 108 ? 13.102 19.703 8.797 1 92.88 108 LYS A N 1
ATOM 860 C CA . LYS A 1 108 ? 14.336 18.938 8.602 1 92.88 108 LYS A CA 1
ATOM 861 C C . LYS A 1 108 ? 14.062 17.641 7.84 1 92.88 108 LYS A C 1
ATOM 863 O O . LYS A 1 108 ? 14.773 17.312 6.891 1 92.88 108 LYS A O 1
ATOM 868 N N . GLU A 1 109 ? 13.008 16.938 8.203 1 93.25 109 GLU A N 1
ATOM 869 C CA . GLU A 1 109 ? 12.672 15.656 7.605 1 93.25 109 GLU A CA 1
ATOM 870 C C . GLU A 1 109 ? 12.109 15.82 6.199 1 93.25 109 GLU A C 1
ATOM 872 O O . GLU A 1 109 ? 12.195 14.906 5.375 1 93.25 109 GLU A O 1
ATOM 877 N N . SER A 1 110 ? 11.523 17 5.902 1 94.5 110 SER A N 1
ATOM 878 C CA . SER A 1 110 ? 10.875 17.25 4.617 1 94.5 110 SER A CA 1
ATOM 879 C C . SER A 1 110 ? 11.875 17.172 3.469 1 94.5 110 SER A C 1
ATOM 881 O O . SER A 1 110 ? 11.562 16.641 2.4 1 94.5 110 SER A O 1
ATOM 883 N N . GLU A 1 111 ? 13.039 17.688 3.705 1 90.44 111 GLU A N 1
ATOM 884 C CA . GLU A 1 111 ? 14.062 17.656 2.664 1 90.44 111 GLU A CA 1
ATOM 885 C C . GLU A 1 111 ? 14.375 16.219 2.246 1 90.44 111 GLU A C 1
ATOM 887 O O . GLU A 1 111 ? 14.414 15.914 1.053 1 90.44 111 GLU A O 1
ATOM 892 N N . TRP A 1 112 ? 14.555 15.461 3.199 1 88.19 112 TRP A N 1
ATOM 893 C CA . TRP A 1 112 ? 14.859 14.055 2.926 1 88.19 112 TRP A CA 1
ATOM 894 C C . TRP A 1 112 ? 13.664 13.359 2.281 1 88.19 112 TRP A C 1
ATOM 896 O O . TRP A 1 112 ? 13.812 12.68 1.264 1 88.19 112 TRP A O 1
ATOM 906 N N . PHE A 1 113 ? 12.516 13.469 2.811 1 92.62 113 PHE A N 1
ATOM 907 C CA . PHE A 1 113 ? 11.312 12.789 2.361 1 92.62 113 PHE A CA 1
ATOM 908 C C . PHE A 1 113 ? 11.008 13.125 0.907 1 92.62 113 PHE A C 1
ATOM 910 O O . PHE A 1 113 ? 10.828 12.227 0.08 1 92.62 113 PHE A O 1
ATOM 917 N N . PHE A 1 114 ? 11.031 14.375 0.563 1 93 114 PHE A N 1
ATOM 918 C CA . PHE A 1 114 ? 10.609 14.773 -0.775 1 93 114 PHE A CA 1
ATOM 919 C C . PHE A 1 114 ? 11.719 14.508 -1.79 1 93 114 PHE A C 1
ATOM 921 O O . PHE A 1 114 ? 11.438 14.289 -2.973 1 93 114 PHE A O 1
ATOM 928 N N . SER A 1 115 ? 12.977 14.492 -1.313 1 90.06 115 SER A N 1
ATOM 929 C CA . SER A 1 115 ? 14.055 14.047 -2.193 1 90.06 115 SER A CA 1
ATOM 930 C C . SER A 1 115 ? 13.883 12.57 -2.562 1 90.06 115 SER A C 1
ATOM 932 O O . SER A 1 115 ? 14.094 12.188 -3.715 1 90.06 115 SER A O 1
ATOM 934 N N . HIS A 1 116 ? 13.508 11.781 -1.584 1 90 116 HIS A N 1
ATOM 935 C CA . HIS A 1 116 ? 13.242 10.367 -1.836 1 90 116 HIS A CA 1
ATOM 936 C C . HIS A 1 116 ? 12.047 10.188 -2.766 1 90 116 HIS A C 1
ATOM 938 O O . HIS A 1 116 ? 12.102 9.398 -3.711 1 90 116 HIS A O 1
ATOM 944 N N . GLU A 1 117 ? 10.945 10.891 -2.516 1 91.06 117 GLU A N 1
ATOM 945 C CA . GLU A 1 117 ? 9.75 10.836 -3.355 1 91.06 117 GLU A CA 1
ATOM 946 C C . 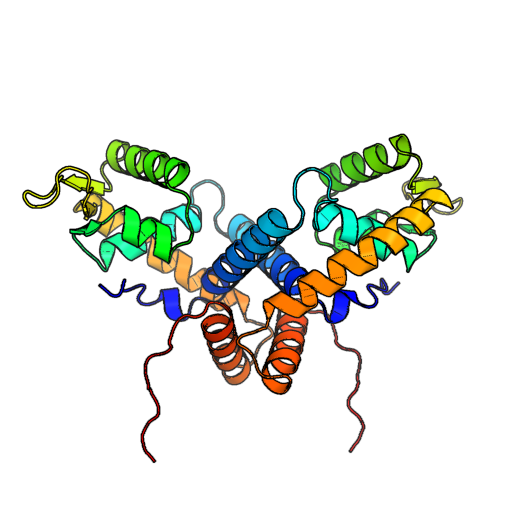GLU A 1 117 ? 10.086 11.125 -4.816 1 91.06 117 GLU A C 1
ATOM 948 O O . GLU A 1 117 ? 9.539 10.5 -5.723 1 91.06 117 GLU A O 1
ATOM 953 N N . ALA A 1 118 ? 11.008 12.016 -5.023 1 88.38 118 ALA A N 1
ATOM 954 C CA . ALA A 1 118 ? 11.391 12.438 -6.367 1 88.38 118 ALA A CA 1
ATOM 955 C C . ALA A 1 118 ? 12.078 11.297 -7.121 1 88.38 118 ALA A C 1
ATOM 957 O O . ALA A 1 118 ? 12.125 11.305 -8.352 1 88.38 118 ALA A O 1
ATOM 958 N N . THR A 1 119 ? 12.562 10.25 -6.434 1 89.12 119 THR A N 1
ATOM 959 C CA . THR A 1 119 ? 13.258 9.141 -7.062 1 89.12 119 THR A CA 1
ATOM 960 C C . THR A 1 119 ? 12.273 8.055 -7.492 1 89.12 119 THR A C 1
ATOM 962 O O . THR A 1 119 ? 12.602 7.199 -8.312 1 89.12 119 THR A O 1
ATOM 965 N N . LEU A 1 120 ? 11.016 7.809 -6.93 1 87.75 120 LEU A N 1
ATOM 966 C CA . LEU A 1 120 ? 10.055 6.727 -7.117 1 87.75 120 LEU A CA 1
ATOM 967 C C . LEU A 1 120 ? 9.5 6.73 -8.539 1 87.75 120 LEU A C 1
ATOM 969 O O . LEU A 1 120 ? 9.086 5.688 -9.055 1 87.75 120 LEU A O 1
ATOM 973 N N . GLY A 1 121 ? 9.742 7.703 -9.375 1 78.44 121 GLY A N 1
ATOM 974 C CA . GLY A 1 121 ? 9.203 7.766 -10.727 1 78.44 121 GLY A CA 1
ATOM 975 C C . GLY A 1 121 ? 10.273 7.727 -11.797 1 78.44 121 GLY A C 1
ATOM 976 O O . GLY A 1 121 ? 10.047 8.18 -12.922 1 78.44 121 GLY A O 1
ATOM 977 N N . ALA A 1 122 ? 11.445 7.23 -11.453 1 78.62 122 ALA A N 1
ATOM 978 C CA . ALA A 1 122 ? 12.578 7.273 -12.383 1 78.62 122 ALA A CA 1
ATOM 979 C C . ALA A 1 122 ? 12.25 6.547 -13.68 1 78.62 122 ALA A C 1
ATOM 981 O O . ALA A 1 122 ? 12.719 6.934 -14.758 1 78.62 122 ALA A O 1
ATOM 982 N N . GLY A 1 123 ? 11.336 5.672 -13.836 1 83.69 123 GLY A N 1
ATOM 983 C CA . GLY A 1 123 ? 10.969 4.984 -15.062 1 83.69 123 GLY A CA 1
ATOM 984 C C . GLY A 1 123 ? 9.812 5.652 -15.797 1 83.69 123 GLY A C 1
ATOM 985 O O . GLY A 1 123 ? 9.453 5.234 -16.891 1 83.69 123 GLY A O 1
ATOM 986 N N . LEU A 1 124 ? 9.375 6.793 -15.312 1 92.38 124 LEU A N 1
ATOM 987 C CA . LEU A 1 124 ? 8.266 7.539 -15.898 1 92.38 124 LEU A CA 1
ATOM 988 C C . LEU A 1 124 ? 8.742 8.875 -16.453 1 92.38 124 LEU A C 1
ATOM 990 O O . LEU A 1 124 ? 9.602 9.531 -15.867 1 92.38 124 LEU A O 1
ATOM 994 N N . THR A 1 125 ? 8.188 9.281 -17.656 1 93.88 125 THR A N 1
ATOM 995 C CA . THR A 1 125 ? 8.375 10.648 -18.109 1 93.88 125 THR A CA 1
ATOM 996 C C . THR A 1 125 ? 7.629 11.633 -17.219 1 93.88 125 THR A C 1
ATOM 998 O O . THR A 1 125 ? 6.766 11.227 -16.438 1 93.88 125 THR A O 1
ATOM 1001 N N . ASN A 1 126 ? 8.008 12.938 -17.312 1 92.94 126 ASN A N 1
ATOM 1002 C CA . ASN A 1 126 ? 7.293 13.945 -16.547 1 92.94 126 ASN A CA 1
ATOM 1003 C C . ASN A 1 126 ? 5.793 13.906 -16.828 1 92.94 126 ASN A C 1
ATOM 1005 O O . ASN A 1 126 ? 4.977 14.031 -15.914 1 92.94 126 ASN A O 1
ATOM 1009 N N . ALA A 1 127 ? 5.492 13.695 -18.078 1 95 127 ALA A N 1
ATOM 1010 C CA . ALA A 1 127 ? 4.086 13.641 -18.484 1 95 127 ALA A CA 1
ATOM 1011 C C . ALA A 1 127 ? 3.395 12.422 -17.875 1 95 127 ALA A C 1
ATOM 1013 O O . ALA A 1 127 ? 2.254 12.516 -17.406 1 95 127 ALA A O 1
ATOM 1014 N N . GLU A 1 128 ? 4.043 11.289 -17.875 1 94.81 128 GLU A N 1
ATOM 1015 C CA . GLU A 1 128 ? 3.506 10.062 -17.281 1 94.81 128 GLU A CA 1
ATOM 1016 C C . GLU A 1 128 ? 3.342 10.203 -15.766 1 94.81 128 GLU A C 1
ATOM 1018 O O . GLU A 1 128 ? 2.346 9.75 -15.203 1 94.81 128 GLU A O 1
ATOM 1023 N N . HIS A 1 129 ? 4.332 10.852 -15.195 1 94.69 129 HIS A N 1
ATOM 1024 C CA . HIS A 1 129 ? 4.277 11.109 -13.766 1 94.69 129 HIS A CA 1
ATOM 1025 C C . HIS A 1 129 ? 3.057 11.953 -13.406 1 94.69 129 HIS A C 1
ATOM 1027 O O . HIS A 1 129 ? 2.299 11.594 -12.5 1 94.69 129 HIS A O 1
ATOM 1033 N N . ASP A 1 130 ? 2.85 13.062 -14.102 1 94.5 130 ASP A N 1
ATOM 1034 C CA . ASP A 1 130 ? 1.711 13.945 -13.859 1 94.5 130 ASP A CA 1
ATOM 1035 C C . ASP A 1 130 ? 0.391 13.211 -14.078 1 94.5 130 ASP A C 1
ATOM 1037 O O . ASP A 1 130 ? -0.553 13.375 -13.297 1 94.5 130 ASP A O 1
ATOM 1041 N N . GLN A 1 131 ? 0.351 12.398 -15.125 1 95.38 131 GLN A N 1
ATOM 1042 C CA . GLN A 1 131 ? -0.846 11.617 -15.406 1 95.38 131 GLN A CA 1
ATOM 1043 C C . GLN A 1 131 ? -1.11 10.602 -14.289 1 95.38 131 GLN A C 1
ATOM 1045 O O . GLN A 1 131 ? -2.262 10.352 -13.93 1 95.38 131 GLN A O 1
ATOM 1050 N N . PHE A 1 132 ? -0.047 9.977 -13.82 1 96.5 132 PHE A N 1
ATOM 1051 C CA . PHE A 1 132 ? -0.153 9.023 -12.719 1 96.5 132 PHE A CA 1
ATOM 1052 C C . PHE A 1 132 ? -0.776 9.68 -11.492 1 96.5 132 PHE A C 1
ATOM 1054 O O . PHE A 1 132 ? -1.697 9.125 -10.891 1 96.5 132 PHE A O 1
ATOM 1061 N N . ILE A 1 133 ? -0.342 10.914 -11.164 1 96 133 ILE A N 1
ATOM 1062 C CA . ILE A 1 133 ? -0.849 11.672 -10.023 1 96 133 ILE A CA 1
ATOM 1063 C C . ILE A 1 133 ? -2.334 11.969 -10.219 1 96 133 ILE A C 1
ATOM 1065 O O . ILE A 1 133 ? -3.135 11.781 -9.305 1 96 133 ILE A O 1
ATOM 1069 N N . VAL A 1 134 ? -2.725 12.336 -11.43 1 95.38 134 VAL A N 1
ATOM 1070 C CA . VAL A 1 134 ? -4.113 12.656 -11.734 1 95.38 134 VAL A CA 1
ATOM 1071 C C . VAL A 1 134 ? -4.988 11.422 -11.547 1 95.38 134 VAL A C 1
ATOM 1073 O O . VAL A 1 134 ? -6.059 11.5 -10.938 1 95.38 134 VAL A O 1
ATOM 1076 N N . LEU A 1 135 ? -4.578 10.328 -12.055 1 96.25 135 LEU A N 1
ATOM 1077 C CA . LEU A 1 135 ? -5.348 9.094 -11.961 1 96.25 135 LEU A CA 1
ATOM 1078 C C . LEU A 1 135 ? -5.457 8.625 -10.516 1 96.25 135 LEU A C 1
ATOM 1080 O O . LEU A 1 135 ? -6.504 8.133 -10.094 1 96.25 135 LEU A O 1
ATOM 1084 N N . LEU A 1 136 ? -4.363 8.758 -9.734 1 96.69 136 LEU A N 1
ATOM 1085 C CA . LEU A 1 136 ? -4.398 8.414 -8.32 1 96.69 136 LEU A CA 1
ATOM 1086 C C . LEU A 1 136 ? -5.391 9.305 -7.574 1 96.69 136 LEU A C 1
ATOM 1088 O O . LEU A 1 136 ? -6.141 8.82 -6.723 1 96.69 136 LEU A O 1
ATOM 1092 N N . HIS A 1 137 ? -5.398 10.633 -7.867 1 95.69 137 HIS A N 1
ATOM 1093 C CA . HIS A 1 137 ? -6.359 11.547 -7.254 1 95.69 137 HIS A CA 1
ATOM 1094 C C . HIS A 1 137 ? -7.789 11.109 -7.543 1 95.69 137 HIS A C 1
ATOM 1096 O O . HIS A 1 137 ? -8.633 11.086 -6.641 1 95.69 137 HIS A O 1
ATOM 1102 N N . LYS A 1 138 ? -8.047 10.789 -8.805 1 94.25 138 LYS A N 1
ATOM 1103 C CA . LYS A 1 138 ? -9.383 10.328 -9.18 1 94.25 138 LYS A CA 1
ATOM 1104 C C . LYS A 1 138 ? -9.742 9.039 -8.453 1 94.25 138 LYS A C 1
ATOM 1106 O O . LYS A 1 138 ? -10.859 8.898 -7.941 1 94.25 138 LYS A O 1
ATOM 1111 N N . PHE A 1 139 ? -8.812 8.109 -8.453 1 94.69 139 PHE A N 1
ATOM 1112 C CA . PHE A 1 139 ? -9.016 6.828 -7.781 1 94.69 139 PHE A CA 1
ATOM 1113 C C . PHE A 1 139 ? -9.359 7.039 -6.312 1 94.69 139 PHE A C 1
ATOM 1115 O O . PHE A 1 139 ? -10.203 6.332 -5.758 1 94.69 139 PHE A O 1
ATOM 1122 N N . LEU A 1 140 ? -8.719 8.047 -5.656 1 94.62 140 LEU A N 1
ATOM 1123 C CA . LEU A 1 140 ? -8.875 8.32 -4.23 1 94.62 140 LEU A CA 1
ATOM 1124 C C . LEU A 1 140 ? -10.07 9.227 -3.979 1 94.62 140 LEU A C 1
ATOM 1126 O O . LEU A 1 140 ? -10.422 9.492 -2.826 1 94.62 140 LEU A O 1
ATOM 1130 N N . GLY A 1 141 ? -10.75 9.648 -5.059 1 90.31 141 GLY A N 1
ATOM 1131 C CA . GLY A 1 141 ? -11.867 10.578 -4.918 1 90.31 141 GLY A CA 1
ATOM 1132 C C . GLY A 1 141 ? -11.438 11.945 -4.43 1 90.31 141 GLY A C 1
ATOM 1133 O O . GLY A 1 141 ? -12.203 12.633 -3.75 1 90.31 141 GLY A O 1
ATOM 1134 N N . MET A 1 142 ? -10.156 12.211 -4.543 1 83.62 142 MET A N 1
ATOM 1135 C CA . MET A 1 142 ? -9.625 13.516 -4.156 1 83.62 142 MET A CA 1
ATOM 1136 C C . MET A 1 142 ? -9.891 14.555 -5.242 1 83.62 142 MET A C 1
ATOM 1138 O O . MET A 1 142 ? -9.797 14.25 -6.43 1 83.62 142 MET A O 1
ATOM 1142 N N . ASN A 1 143 ? -11.094 15.289 -5.129 1 62.66 143 ASN A N 1
ATOM 1143 C CA . ASN A 1 143 ? -11.469 16.312 -6.094 1 62.66 143 ASN A CA 1
ATOM 1144 C C . ASN A 1 143 ? -10.297 17.234 -6.434 1 62.66 143 ASN A C 1
ATOM 1146 O O . ASN A 1 143 ? -9.609 17.719 -5.539 1 62.66 143 ASN A O 1
ATOM 1150 N N . LEU A 1 144 ? -9.523 16.922 -7.551 1 52.09 144 LEU A N 1
ATOM 1151 C CA . LEU A 1 144 ? -8.625 17.969 -8.016 1 52.09 144 LEU A CA 1
ATOM 1152 C C . LEU A 1 144 ? -9.359 19.297 -8.156 1 52.09 144 LEU A C 1
ATOM 1154 O O . LEU A 1 144 ? -10.508 19.344 -8.586 1 52.09 144 LEU A O 1
ATOM 1158 N N . GLY A 1 145 ? -9.43 20.094 -7.328 1 43.06 145 GLY A N 1
ATOM 1159 C CA . GLY A 1 145 ? -9.914 21.391 -7.758 1 43.06 145 GLY A CA 1
ATOM 1160 C C . GLY A 1 145 ? -9.828 21.594 -9.258 1 43.06 145 GLY A C 1
ATOM 1161 O O . GLY A 1 145 ? -9.086 20.891 -9.945 1 43.06 145 GLY A O 1
ATOM 1162 N N . GLY A 1 146 ? -10.922 22.297 -9.969 1 35.53 146 GLY A N 1
ATOM 1163 C CA . GLY A 1 146 ? -11.023 22.844 -11.312 1 35.53 146 GLY A CA 1
ATOM 1164 C C . GLY A 1 146 ? -9.703 23.344 -11.859 1 35.53 146 GLY A C 1
ATOM 1165 O O . GLY A 1 146 ? -9.398 24.531 -11.766 1 35.53 146 GLY A O 1
ATOM 1166 N N . THR A 1 147 ? -8.562 22.953 -11.695 1 34.59 147 THR A N 1
ATOM 1167 C CA . THR A 1 147 ? -7.766 23.672 -12.68 1 34.59 147 THR A CA 1
ATOM 1168 C C . THR A 1 147 ? -8.25 23.375 -14.094 1 34.59 147 THR A C 1
ATOM 1170 O O . THR A 1 147 ? -7.805 22.406 -14.711 1 34.59 147 THR A O 1
ATOM 1173 N N . GLY A 1 148 ? -9.445 22.938 -14.422 1 30.34 148 GLY A N 1
ATOM 1174 C CA . GLY A 1 148 ? -9.797 23.484 -15.727 1 30.34 148 GLY A CA 1
ATOM 1175 C C . GLY A 1 148 ? -9.43 24.953 -15.867 1 30.34 148 GLY A C 1
ATOM 1176 O O . GLY A 1 148 ? -9.914 25.797 -15.109 1 30.34 148 GLY A O 1
ATOM 1177 N N . ARG A 1 149 ? -8.258 25.453 -16.281 1 26.75 149 ARG A N 1
ATOM 1178 C CA . ARG A 1 149 ? -8.289 26.562 -17.219 1 26.75 149 ARG A CA 1
ATOM 1179 C C . ARG A 1 149 ? -9.484 26.453 -18.172 1 26.75 149 ARG A C 1
ATOM 1181 O O . ARG A 1 149 ? -9.711 25.406 -18.766 1 26.75 149 ARG A O 1
ATOM 1188 N N . GLU A 1 150 ? -10.617 27.078 -18 1 23.12 150 GLU A N 1
ATOM 1189 C CA . GLU A 1 150 ? -11.453 27.641 -19.047 1 23.12 150 GLU A CA 1
ATOM 1190 C C . GLU A 1 150 ? -10.633 27.969 -20.281 1 23.12 150 GLU A C 1
ATOM 1192 O O . GLU A 1 150 ? -9.719 28.797 -20.234 1 23.12 150 GLU A O 1
ATOM 1197 N N . TYR A 1 151 ? -10.219 27.016 -21.25 1 20.59 151 TYR A N 1
ATOM 1198 C CA . TYR A 1 151 ? -10.344 27.625 -22.562 1 20.59 151 TYR A CA 1
ATOM 1199 C C . TYR A 1 151 ? -11.797 27.953 -22.891 1 20.59 151 TYR A C 1
ATOM 1201 O O . TYR A 1 151 ? -12.711 27.25 -22.438 1 20.59 151 TYR A O 1
ATOM 1209 N N . MET B 1 1 ? -14.234 21.234 6.363 1 56.38 1 MET B N 1
ATOM 1210 C CA . MET B 1 1 ? -13.008 21.984 6.105 1 56.38 1 MET B CA 1
ATOM 1211 C C . MET B 1 1 ? -12 21.125 5.34 1 56.38 1 MET B C 1
ATOM 1213 O O . MET B 1 1 ? -11.859 19.938 5.609 1 56.38 1 MET B O 1
ATOM 1217 N N . ASP B 1 2 ? -11.508 21.672 4.219 1 85.44 2 ASP B N 1
ATOM 1218 C CA . ASP B 1 2 ? -10.609 20.953 3.309 1 85.44 2 ASP B CA 1
ATOM 1219 C C . ASP B 1 2 ? -9.203 20.844 3.895 1 85.44 2 ASP B C 1
ATOM 1221 O O . ASP B 1 2 ? -8.656 21.828 4.383 1 85.44 2 ASP B O 1
ATOM 1225 N N . VAL B 1 3 ? -8.742 19.734 4.18 1 95 3 VAL B N 1
ATOM 1226 C CA . VAL B 1 3 ? -7.418 19.469 4.746 1 95 3 VAL B CA 1
ATOM 1227 C C . VAL B 1 3 ? -6.344 19.734 3.695 1 95 3 VAL B C 1
ATOM 1229 O O . VAL B 1 3 ? -6.391 19.188 2.596 1 95 3 VAL B O 1
ATOM 1232 N N . ASN B 1 4 ? -5.418 20.672 4.004 1 96.5 4 ASN B N 1
ATOM 1233 C CA . ASN B 1 4 ? -4.305 21 3.117 1 96.5 4 ASN B CA 1
ATOM 1234 C C . ASN B 1 4 ? -3.168 20 3.252 1 96.5 4 ASN B C 1
ATOM 1236 O O . ASN B 1 4 ? -2.48 19.969 4.273 1 96.5 4 ASN B O 1
ATOM 1240 N N . ILE B 1 5 ? -2.922 19.266 2.205 1 96.62 5 ILE B N 1
ATOM 1241 C CA . ILE B 1 5 ? -1.851 18.281 2.309 1 96.62 5 ILE B CA 1
ATOM 1242 C C . ILE B 1 5 ? -0.598 18.812 1.609 1 96.62 5 ILE B C 1
ATOM 1244 O O . ILE B 1 5 ? 0.452 18.156 1.639 1 96.62 5 ILE B O 1
ATOM 1248 N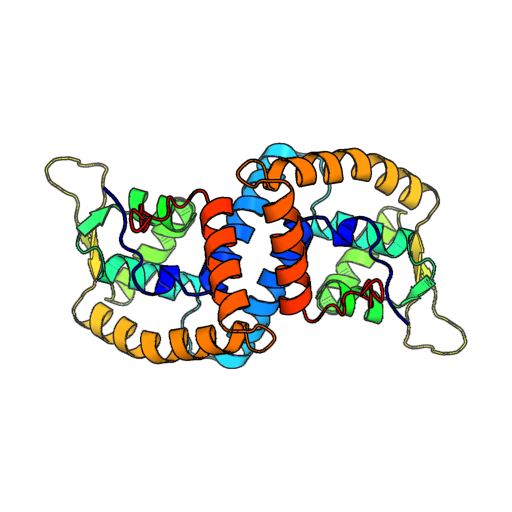 N . ASP B 1 6 ? -0.667 19.953 1.011 1 96.38 6 ASP B N 1
ATOM 1249 C CA . ASP B 1 6 ? 0.475 20.656 0.449 1 96.38 6 ASP B CA 1
ATOM 1250 C C . ASP B 1 6 ? 1.235 19.781 -0.545 1 96.38 6 ASP B C 1
ATOM 1252 O O . ASP B 1 6 ? 0.649 19.266 -1.493 1 96.38 6 ASP B O 1
ATOM 1256 N N . ARG B 1 7 ? 2.559 19.625 -0.4 1 96.38 7 ARG B N 1
ATOM 1257 C CA . ARG B 1 7 ? 3.438 18.938 -1.345 1 96.38 7 ARG B CA 1
ATOM 1258 C C . ARG B 1 7 ? 3.096 17.453 -1.444 1 96.38 7 ARG B C 1
ATOM 1260 O O . ARG B 1 7 ? 3.477 16.781 -2.408 1 96.38 7 ARG B O 1
ATOM 1267 N N . LEU B 1 8 ? 2.348 16.938 -0.473 1 96.94 8 LEU B N 1
ATOM 1268 C CA . LEU B 1 8 ? 1.977 15.531 -0.512 1 96.94 8 LEU B CA 1
ATOM 1269 C C . LEU B 1 8 ? 1.019 15.25 -1.665 1 96.94 8 LEU B C 1
ATOM 1271 O O . LEU B 1 8 ? 0.899 14.109 -2.117 1 96.94 8 LEU B O 1
ATOM 1275 N N . GLU B 1 9 ? 0.361 16.281 -2.203 1 95.31 9 GLU B N 1
ATOM 1276 C CA . GLU B 1 9 ? -0.607 16.141 -3.287 1 95.31 9 GLU B CA 1
ATOM 1277 C C . GLU B 1 9 ? 0.054 15.594 -4.551 1 95.31 9 GLU B C 1
ATOM 1279 O O . GLU B 1 9 ? -0.621 15.039 -5.418 1 95.31 9 GLU B O 1
ATOM 1284 N N . THR B 1 10 ? 1.401 15.805 -4.637 1 94.06 10 THR B N 1
ATOM 1285 C CA . THR B 1 10 ? 2.102 15.352 -5.832 1 94.06 10 THR B CA 1
ATOM 1286 C C . THR B 1 10 ? 3.164 14.312 -5.473 1 94.06 10 THR B C 1
ATOM 1288 O O . THR B 1 10 ? 4.047 14.016 -6.281 1 94.06 10 THR B O 1
ATOM 1291 N N . ALA B 1 11 ? 3.178 13.906 -4.227 1 95.06 11 ALA B N 1
ATOM 1292 C CA . ALA B 1 11 ? 4.105 12.867 -3.783 1 95.06 11 ALA B CA 1
ATOM 1293 C C . ALA B 1 11 ? 3.6 11.477 -4.168 1 95.06 11 ALA B C 1
ATOM 1295 O O . ALA B 1 11 ? 2.664 10.961 -3.553 1 95.06 11 ALA B O 1
ATOM 1296 N N . LEU B 1 12 ? 4.238 10.883 -5.102 1 95.06 12 LEU B N 1
ATOM 1297 C CA . LEU B 1 12 ? 3.771 9.648 -5.723 1 95.06 12 LEU B CA 1
ATOM 1298 C C . LEU B 1 12 ? 3.709 8.516 -4.699 1 95.06 12 LEU B C 1
ATOM 1300 O O . LEU B 1 12 ? 2.715 7.789 -4.633 1 95.06 12 LEU B O 1
ATOM 1304 N N . GLY B 1 13 ? 4.781 8.32 -3.922 1 95.62 13 GLY B N 1
ATOM 1305 C CA . GLY B 1 13 ? 4.801 7.289 -2.898 1 95.62 13 GLY B CA 1
ATOM 1306 C C . GLY B 1 13 ? 3.688 7.438 -1.88 1 95.62 13 GLY B C 1
ATOM 1307 O O . GLY B 1 13 ? 3.064 6.449 -1.486 1 95.62 13 GLY B O 1
ATOM 1308 N N . PHE B 1 14 ? 3.414 8.656 -1.503 1 96.19 14 PHE B N 1
ATOM 1309 C CA . PHE B 1 14 ? 2.336 8.961 -0.569 1 96.19 14 PHE B CA 1
ATOM 1310 C C . PHE B 1 14 ? 0.982 8.586 -1.164 1 96.19 14 PHE B C 1
ATOM 1312 O O . PHE B 1 14 ? 0.177 7.914 -0.518 1 96.19 14 PHE B O 1
ATOM 1319 N N . LEU B 1 15 ? 0.723 8.969 -2.422 1 97 15 LEU B N 1
ATOM 1320 C CA . LEU B 1 15 ? -0.562 8.719 -3.066 1 97 15 LEU B CA 1
ATOM 1321 C C . LEU B 1 15 ? -0.765 7.23 -3.326 1 97 15 LEU B C 1
ATOM 1323 O O . LEU B 1 15 ? -1.886 6.727 -3.229 1 97 15 LEU B O 1
ATOM 1327 N N . ILE B 1 16 ? 0.296 6.516 -3.674 1 97.06 16 ILE B N 1
ATOM 1328 C CA . ILE B 1 16 ? 0.224 5.07 -3.848 1 97.06 16 ILE B CA 1
ATOM 1329 C C . ILE B 1 16 ? -0.141 4.41 -2.52 1 97.06 16 ILE B C 1
ATOM 1331 O O . ILE B 1 16 ? -0.95 3.479 -2.484 1 97.06 16 ILE B O 1
ATOM 1335 N N . ARG B 1 17 ? 0.445 4.871 -1.443 1 96 17 ARG B N 1
ATOM 1336 C CA . ARG B 1 17 ? 0.12 4.352 -0.12 1 96 17 ARG B CA 1
ATOM 1337 C C . ARG B 1 17 ? -1.357 4.551 0.2 1 96 17 ARG B C 1
ATOM 1339 O O . ARG B 1 17 ? -2.023 3.631 0.681 1 96 17 ARG B O 1
ATOM 1346 N N . LEU B 1 18 ? -1.897 5.75 -0.006 1 96.56 18 LEU B N 1
ATOM 1347 C CA . LEU B 1 18 ? -3.311 6.004 0.251 1 96.56 18 LEU B CA 1
ATOM 1348 C C . LEU B 1 18 ? -4.191 5.098 -0.602 1 96.56 18 LEU B C 1
ATOM 1350 O O . LEU B 1 18 ? -5.207 4.586 -0.127 1 96.56 18 LEU B O 1
ATOM 1354 N N . ALA B 1 19 ? -3.805 4.953 -1.882 1 96.38 19 ALA B N 1
ATOM 1355 C CA . ALA B 1 19 ? -4.555 4.074 -2.777 1 96.38 19 ALA B CA 1
ATOM 1356 C C . ALA B 1 19 ? -4.586 2.645 -2.246 1 96.38 19 ALA B C 1
ATOM 1358 O O . 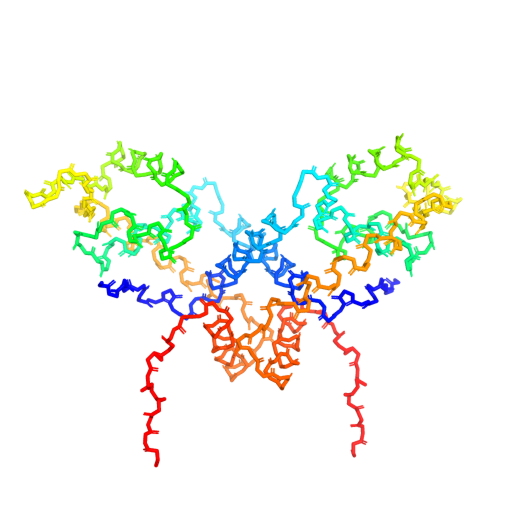ALA B 1 19 ? -5.617 1.972 -2.314 1 96.38 19 ALA B O 1
ATOM 1359 N N . GLN B 1 20 ? -3.457 2.199 -1.781 1 96.06 20 GLN B N 1
ATOM 1360 C CA . GLN B 1 20 ? -3.379 0.853 -1.224 1 96.06 20 GLN B CA 1
ATOM 1361 C C . GLN B 1 20 ? -4.254 0.72 0.018 1 96.06 20 GLN B C 1
ATOM 1363 O O . GLN B 1 20 ? -4.91 -0.306 0.215 1 96.06 20 GLN B O 1
ATOM 1368 N N . LEU B 1 21 ? -4.258 1.726 0.923 1 94.94 21 LEU B N 1
ATOM 1369 C CA . LEU B 1 21 ? -5.105 1.703 2.109 1 94.94 21 LEU B CA 1
ATOM 1370 C C . LEU B 1 21 ? -6.578 1.619 1.724 1 94.94 21 LEU B C 1
ATOM 1372 O O . LEU B 1 21 ? -7.336 0.851 2.318 1 94.94 21 LEU B O 1
ATOM 1376 N N . LYS B 1 22 ? -6.922 2.346 0.754 1 93.69 22 LYS B N 1
ATOM 1377 C CA . LYS B 1 22 ? -8.297 2.326 0.269 1 93.69 22 LYS B CA 1
ATOM 1378 C C . LYS B 1 22 ? -8.68 0.946 -0.259 1 93.69 22 LYS B C 1
ATOM 1380 O O . LYS B 1 22 ? -9.742 0.424 0.065 1 93.69 22 LYS B O 1
ATOM 1385 N N . THR B 1 23 ? -7.789 0.396 -1.083 1 93.31 23 THR B N 1
ATOM 1386 C CA . THR B 1 23 ? -8.039 -0.91 -1.682 1 93.31 23 THR B CA 1
ATOM 1387 C C . THR B 1 23 ? -8.125 -1.99 -0.607 1 93.31 23 THR B C 1
ATOM 1389 O O . THR B 1 23 ? -8.977 -2.879 -0.678 1 93.31 23 THR B O 1
ATOM 1392 N N . TYR B 1 24 ? -7.266 -1.931 0.344 1 88.75 24 TYR B N 1
ATOM 1393 C CA . TYR B 1 24 ? -7.242 -2.898 1.435 1 88.75 24 TYR B CA 1
ATOM 1394 C C . TYR B 1 24 ? -8.523 -2.834 2.25 1 88.75 24 TYR B C 1
ATOM 1396 O O . TYR B 1 24 ? -9.133 -3.867 2.549 1 88.75 24 TYR B O 1
ATOM 1404 N N . ASP B 1 25 ? -8.922 -1.659 2.621 1 87.94 25 ASP B N 1
ATOM 1405 C CA . ASP B 1 25 ? -10.148 -1.469 3.387 1 87.94 25 ASP B CA 1
ATOM 1406 C C . ASP B 1 25 ? -11.359 -2.006 2.629 1 87.94 25 ASP B C 1
ATOM 1408 O O . ASP B 1 25 ? -12.227 -2.666 3.211 1 87.94 25 ASP B O 1
ATOM 1412 N N . ASP B 1 26 ? -11.406 -1.723 1.358 1 85.69 26 ASP B N 1
ATOM 1413 C CA . ASP B 1 26 ? -12.492 -2.207 0.508 1 85.69 26 ASP B CA 1
ATOM 1414 C C . ASP B 1 26 ? -12.516 -3.732 0.464 1 85.69 26 ASP B C 1
ATOM 1416 O O . ASP B 1 26 ? -13.578 -4.344 0.523 1 85.69 26 ASP B O 1
ATOM 1420 N N . PHE B 1 27 ? -11.391 -4.312 0.315 1 86.12 27 PHE B N 1
ATOM 1421 C CA . PHE B 1 27 ? -11.273 -5.766 0.24 1 86.12 27 PHE B CA 1
ATOM 1422 C C . PHE B 1 27 ? -11.727 -6.414 1.544 1 86.12 27 PHE B C 1
ATOM 1424 O O . PHE B 1 27 ? -12.547 -7.332 1.535 1 86.12 27 PHE B O 1
ATOM 1431 N N . PHE B 1 28 ? -11.273 -5.941 2.604 1 82.75 28 PHE B N 1
ATOM 1432 C CA . PHE B 1 28 ? -11.586 -6.535 3.896 1 82.75 28 PHE B CA 1
ATOM 1433 C C . PHE B 1 28 ? -13.055 -6.34 4.246 1 82.75 28 PHE B C 1
ATOM 1435 O O . PHE B 1 28 ? -13.68 -7.211 4.855 1 82.75 28 PHE B O 1
ATOM 1442 N N . THR B 1 29 ? -13.609 -5.293 3.879 1 83 29 THR B N 1
ATOM 1443 C CA . THR B 1 29 ? -15.031 -5.051 4.086 1 83 29 THR B CA 1
ATOM 1444 C C . THR B 1 29 ? -15.875 -6.031 3.275 1 83 29 THR B C 1
ATOM 1446 O O . THR B 1 29 ? -16.906 -6.5 3.742 1 83 29 THR B O 1
ATOM 1449 N N . ALA B 1 30 ? -15.352 -6.359 2.1 1 80.62 30 ALA B N 1
ATOM 1450 C CA . ALA B 1 30 ? -16.062 -7.254 1.198 1 80.62 30 ALA B CA 1
ATOM 1451 C C . ALA B 1 30 ? -15.836 -8.719 1.581 1 80.62 30 ALA B C 1
ATOM 1453 O O . ALA B 1 30 ? -16.719 -9.555 1.406 1 80.62 30 ALA B O 1
ATOM 1454 N N . LEU B 1 31 ? -14.562 -9.188 1.896 1 74.06 31 LEU B N 1
ATOM 1455 C CA . LEU B 1 31 ? -14.156 -10.57 2.123 1 74.06 31 LEU B CA 1
ATOM 1456 C C . LEU B 1 31 ? -14.914 -11.18 3.299 1 74.06 31 LEU B C 1
ATOM 1458 O O . LEU B 1 31 ? -15.266 -12.359 3.275 1 74.06 31 LEU B O 1
ATOM 1462 N N . GLY B 1 32 ? -15.43 -10.391 4.168 1 64.12 32 GLY B N 1
ATOM 1463 C CA . GLY B 1 32 ? -16.062 -10.961 5.348 1 64.12 32 GLY B CA 1
ATOM 1464 C C . GLY B 1 32 ? -15.141 -11.898 6.117 1 64.12 32 GLY B C 1
ATOM 1465 O O . GLY B 1 32 ? -13.914 -11.828 5.973 1 64.12 32 GLY B O 1
ATOM 1466 N N . GLU B 1 33 ? -15.508 -12.875 7.008 1 59.56 33 GLU B N 1
ATOM 1467 C CA . GLU B 1 33 ? -14.797 -13.695 7.98 1 59.56 33 GLU B CA 1
ATOM 1468 C C . GLU B 1 33 ? -14.047 -14.844 7.293 1 59.56 33 GLU B C 1
ATOM 1470 O O . GLU B 1 33 ? -13.078 -15.375 7.836 1 59.56 33 GLU B O 1
ATOM 1475 N N . SER B 1 34 ? -14.438 -15.18 6.211 1 59.12 34 SER B N 1
ATOM 1476 C CA . SER B 1 34 ? -13.93 -16.469 5.773 1 59.12 34 SER B CA 1
ATOM 1477 C C . SER B 1 34 ? -13.133 -16.344 4.48 1 59.12 34 SER B C 1
ATOM 1479 O O . SER B 1 34 ? -12.68 -17.344 3.928 1 59.12 34 SER B O 1
ATOM 1481 N N . GLY B 1 35 ? -12.773 -15.141 4.129 1 70.62 35 GLY B N 1
ATOM 1482 C CA . GLY B 1 35 ? -12.219 -15.109 2.787 1 70.62 35 GLY B CA 1
ATOM 1483 C C . GLY B 1 35 ? -10.703 -15.039 2.773 1 70.62 35 GLY B C 1
ATOM 1484 O O . GLY B 1 35 ? -10.078 -14.703 3.785 1 70.62 35 GLY B O 1
ATOM 1485 N N . MET B 1 36 ? -10.078 -15.672 1.879 1 85.62 36 MET B N 1
ATOM 1486 C CA . MET B 1 36 ? -8.641 -15.648 1.614 1 85.62 36 MET B CA 1
ATOM 1487 C C . MET B 1 36 ? -8.148 -14.219 1.4 1 85.62 36 MET B C 1
ATOM 1489 O O . MET B 1 36 ? -8.789 -13.438 0.693 1 85.62 36 MET B O 1
ATOM 1493 N N . ARG B 1 37 ? -7.059 -13.906 2.102 1 89.31 37 ARG B N 1
ATOM 1494 C CA . ARG B 1 37 ? -6.465 -12.586 1.924 1 89.31 37 ARG B CA 1
ATOM 1495 C C . ARG B 1 37 ? -5.914 -12.414 0.512 1 89.31 37 ARG B C 1
ATOM 1497 O O . ARG B 1 37 ? -5.52 -13.398 -0.126 1 89.31 37 ARG B O 1
ATOM 1504 N N . PRO B 1 38 ? -5.836 -11.211 0.085 1 91.19 38 PRO B N 1
ATOM 1505 C CA . PRO B 1 38 ? -5.391 -10.969 -1.29 1 91.19 38 PRO B CA 1
ATOM 1506 C C . PRO B 1 38 ? -3.988 -11.508 -1.559 1 91.19 38 PRO B C 1
ATOM 1508 O O . PRO B 1 38 ? -3.719 -12.031 -2.646 1 91.19 38 PRO B O 1
ATOM 1511 N N . GLY B 1 39 ? -3.125 -11.391 -0.554 1 93.25 39 GLY B N 1
ATOM 1512 C CA . GLY B 1 39 ? -1.782 -11.922 -0.714 1 93.25 39 GLY B CA 1
ATOM 1513 C C . GLY B 1 39 ? -1.753 -13.43 -0.876 1 93.25 39 GLY B C 1
ATOM 1514 O O . GLY B 1 39 ? -0.989 -13.961 -1.687 1 93.25 39 GLY B O 1
ATOM 1515 N N . GLU B 1 40 ? -2.553 -14.07 -0.082 1 94.81 40 GLU B N 1
ATOM 1516 C CA . GLU B 1 40 ? -2.664 -15.523 -0.183 1 94.81 40 GLU B CA 1
ATOM 1517 C C . GLU B 1 40 ? -3.236 -15.945 -1.534 1 94.81 40 GLU B C 1
ATOM 1519 O O . GLU B 1 40 ? -2.727 -16.859 -2.172 1 94.81 40 GLU B O 1
ATOM 1524 N N . PHE B 1 41 ? -4.27 -15.281 -1.941 1 95.75 41 PHE B N 1
ATOM 1525 C CA . PHE B 1 41 ? -4.887 -15.578 -3.229 1 95.75 41 PHE B CA 1
ATOM 1526 C C . PHE B 1 41 ? -3.873 -15.445 -4.359 1 95.75 41 PHE B C 1
ATOM 1528 O O . PHE B 1 41 ? -3.75 -16.344 -5.195 1 95.75 41 PHE B O 1
ATOM 1535 N N . SER B 1 42 ? -3.141 -14.312 -4.406 1 97.44 42 SER B N 1
ATOM 1536 C CA . SER B 1 42 ? -2.207 -14.047 -5.496 1 97.44 42 SER B CA 1
ATOM 1537 C C . SER B 1 42 ? -1.14 -15.133 -5.582 1 97.44 42 SER B C 1
ATOM 1539 O O . SER B 1 42 ? -0.749 -15.539 -6.68 1 97.44 42 SER B O 1
ATOM 1541 N N . VAL B 1 43 ? -0.691 -15.609 -4.449 1 98.19 43 VAL B N 1
ATOM 1542 C CA . VAL B 1 43 ? 0.329 -16.656 -4.418 1 98.19 43 VAL B CA 1
ATOM 1543 C C . VAL B 1 43 ? -0.21 -17.922 -5.074 1 98.19 43 VAL B C 1
ATOM 1545 O O . VAL B 1 43 ? 0.401 -18.453 -6.004 1 98.19 43 VAL B O 1
ATOM 1548 N N . LEU B 1 44 ? -1.367 -18.375 -4.629 1 98.56 44 LEU B N 1
ATOM 1549 C CA . LEU B 1 44 ? -1.961 -19.594 -5.164 1 98.56 44 LEU B CA 1
ATOM 1550 C C . LEU B 1 44 ? -2.307 -19.422 -6.641 1 98.56 44 LEU B C 1
ATOM 1552 O O . LEU B 1 44 ? -2.1 -20.344 -7.441 1 98.56 44 LEU B O 1
ATOM 1556 N N . PHE B 1 45 ? -2.801 -18.266 -6.949 1 98.5 45 PHE B N 1
ATOM 1557 C CA . PHE B 1 45 ? -3.209 -17.969 -8.32 1 98.5 45 PHE B CA 1
ATOM 1558 C C . PHE B 1 45 ? -2.016 -18.031 -9.266 1 98.5 45 PHE B C 1
ATOM 1560 O O . PHE B 1 45 ? -2.113 -18.594 -10.359 1 98.5 45 PHE B O 1
ATOM 1567 N N . VAL B 1 46 ? -0.891 -17.484 -8.891 1 98.56 46 VAL B N 1
ATOM 1568 C CA . VAL B 1 46 ? 0.299 -17.469 -9.742 1 98.56 46 VAL B CA 1
ATOM 1569 C C . VAL B 1 46 ? 0.863 -18.875 -9.852 1 98.56 46 VAL B C 1
ATOM 1571 O O . VAL B 1 46 ? 1.298 -19.297 -10.93 1 98.56 46 VAL B O 1
ATOM 1574 N N . ILE B 1 47 ? 0.857 -19.641 -8.766 1 98.69 47 ILE B N 1
ATOM 1575 C CA . ILE B 1 47 ? 1.299 -21.031 -8.836 1 98.69 47 ILE B CA 1
ATOM 1576 C C . ILE B 1 47 ? 0.444 -21.797 -9.844 1 98.69 47 ILE B C 1
ATOM 1578 O O . ILE B 1 47 ? 0.966 -22.562 -10.648 1 98.69 47 ILE B O 1
ATOM 1582 N N . MET B 1 48 ? -0.868 -21.594 -9.789 1 98.69 48 MET B N 1
ATOM 1583 C CA . MET B 1 48 ? -1.804 -22.281 -10.68 1 98.69 48 MET B CA 1
ATOM 1584 C C . MET B 1 48 ? -1.421 -22.062 -12.141 1 98.69 48 MET B C 1
ATOM 1586 O O . MET B 1 48 ? -1.552 -22.969 -12.961 1 98.69 48 MET B O 1
ATOM 1590 N N . HIS B 1 49 ? -0.92 -20.906 -12.461 1 98.38 49 HIS B N 1
ATOM 1591 C CA . HIS B 1 49 ? -0.624 -20.547 -13.844 1 98.38 49 HIS B CA 1
ATOM 1592 C C . HIS B 1 49 ? 0.842 -20.797 -14.18 1 98.38 49 HIS B C 1
ATOM 1594 O O . HIS B 1 49 ? 1.279 -20.531 -15.305 1 98.38 49 HIS B O 1
ATOM 1600 N N . ASN B 1 50 ? 1.618 -21.25 -13.266 1 98.31 50 ASN B N 1
ATOM 1601 C CA . ASN B 1 50 ? 3.018 -21.625 -13.445 1 98.31 50 ASN B CA 1
ATOM 1602 C C . ASN B 1 50 ? 3.346 -22.922 -12.719 1 98.31 50 ASN B C 1
ATOM 1604 O O . ASN B 1 50 ? 4.172 -22.938 -11.805 1 98.31 50 ASN B O 1
ATOM 1608 N N . PRO B 1 51 ? 2.703 -24.047 -13.094 1 98.12 51 PRO B N 1
ATOM 1609 C CA . PRO B 1 51 ? 3.018 -25.312 -12.406 1 98.12 51 PRO B CA 1
ATOM 1610 C C . PRO B 1 51 ? 4.516 -25.609 -12.398 1 98.12 51 PRO B C 1
ATOM 1612 O O . PRO B 1 51 ? 5.172 -25.547 -13.438 1 98.12 51 PRO B O 1
ATOM 1615 N N . GLY B 1 52 ? 5.055 -25.875 -11.203 1 97.69 52 GLY B N 1
ATOM 1616 C CA . GLY B 1 52 ? 6.473 -26.172 -11.055 1 97.69 52 GLY B CA 1
ATOM 1617 C C . GLY B 1 52 ? 7.324 -24.922 -10.875 1 97.69 52 GLY B C 1
ATOM 1618 O O . GLY B 1 52 ? 8.555 -24.984 -10.953 1 97.69 52 GLY B O 1
ATOM 1619 N N . ILE B 1 53 ? 6.676 -23.812 -10.555 1 97.94 53 ILE B N 1
ATOM 1620 C CA . ILE B 1 53 ? 7.41 -22.562 -10.375 1 97.94 53 ILE B CA 1
ATOM 1621 C C . ILE B 1 53 ? 8.352 -22.688 -9.18 1 97.94 53 ILE B C 1
ATOM 1623 O O . ILE B 1 53 ? 7.988 -23.266 -8.148 1 97.94 53 ILE B O 1
ATOM 1627 N N . ARG B 1 54 ? 9.516 -22.062 -9.344 1 97.56 54 ARG B N 1
ATOM 1628 C CA . ARG B 1 54 ? 10.438 -21.984 -8.211 1 97.56 54 ARG B CA 1
ATOM 1629 C C . ARG B 1 54 ? 9.93 -20.984 -7.176 1 97.56 54 ARG B C 1
ATOM 1631 O O . ARG B 1 54 ? 9.453 -19.906 -7.523 1 97.56 54 ARG B O 1
ATOM 1638 N N . GLN B 1 55 ? 10.023 -21.406 -5.953 1 97.75 55 GLN B N 1
ATOM 1639 C CA . GLN B 1 55 ? 9.578 -20.547 -4.863 1 97.75 55 GLN B CA 1
ATOM 1640 C C . GLN B 1 55 ? 10.273 -19.188 -4.906 1 97.75 55 GLN B C 1
ATOM 1642 O O . GLN B 1 55 ? 9.656 -18.156 -4.637 1 97.75 55 GLN B O 1
ATOM 1647 N N . THR B 1 56 ? 11.539 -19.141 -5.273 1 96.5 56 THR B N 1
ATOM 1648 C CA . THR B 1 56 ? 12.312 -17.906 -5.359 1 96.5 56 THR B CA 1
ATOM 1649 C C . THR B 1 56 ? 11.75 -16.984 -6.441 1 96.5 56 THR B C 1
ATOM 1651 O O . THR B 1 56 ? 11.602 -15.781 -6.223 1 96.5 56 THR B O 1
ATOM 1654 N N . ALA B 1 57 ? 11.43 -17.5 -7.602 1 96.5 57 ALA B N 1
ATOM 1655 C CA . ALA B 1 57 ? 10.859 -16.719 -8.703 1 96.5 57 ALA B CA 1
ATOM 1656 C C . ALA B 1 57 ? 9.492 -16.156 -8.328 1 96.5 57 ALA B C 1
ATOM 1658 O O . ALA B 1 57 ? 9.164 -15.016 -8.664 1 96.5 57 ALA B O 1
ATOM 1659 N N . LEU B 1 58 ? 8.711 -17 -7.617 1 97.75 58 LEU B N 1
ATOM 1660 C CA . LEU B 1 58 ? 7.398 -16.594 -7.133 1 97.75 58 LEU B CA 1
ATOM 1661 C C . LEU B 1 58 ? 7.52 -15.422 -6.16 1 97.75 58 LEU B C 1
ATOM 1663 O O . LEU B 1 58 ? 6.812 -14.422 -6.293 1 97.75 58 LEU B O 1
ATOM 1667 N N . GLY B 1 59 ? 8.398 -15.594 -5.168 1 97.38 59 GLY B N 1
ATOM 1668 C CA . GLY B 1 59 ? 8.625 -14.531 -4.195 1 97.38 59 GLY B CA 1
ATOM 1669 C C . GLY B 1 59 ? 9.086 -13.234 -4.828 1 97.38 59 GLY B C 1
ATOM 1670 O O . GLY B 1 59 ? 8.609 -12.156 -4.453 1 97.38 59 GLY B O 1
ATOM 1671 N N . GLN B 1 60 ? 10.008 -13.305 -5.852 1 95.06 60 GLN B N 1
ATOM 1672 C CA . GLN B 1 60 ? 10.5 -12.125 -6.562 1 95.06 60 GLN B CA 1
ATOM 1673 C C . GLN B 1 60 ? 9.375 -11.438 -7.332 1 95.06 60 GLN B C 1
ATOM 1675 O O . GLN B 1 60 ? 9.227 -10.219 -7.262 1 95.06 60 GLN B O 1
ATOM 1680 N N . ARG B 1 61 ? 8.547 -12.211 -7.996 1 95.31 61 ARG B N 1
ATOM 1681 C CA . ARG B 1 61 ? 7.473 -11.664 -8.812 1 95.31 61 ARG B CA 1
ATOM 1682 C C . ARG B 1 61 ? 6.438 -10.953 -7.949 1 95.31 61 ARG B C 1
ATOM 1684 O O . ARG B 1 61 ? 5.898 -9.914 -8.344 1 95.31 61 ARG B O 1
ATOM 1691 N N . LEU B 1 62 ? 6.156 -11.469 -6.758 1 97.06 62 LEU B N 1
ATOM 1692 C CA . LEU B 1 62 ? 5.105 -10.945 -5.895 1 97.06 62 LEU B CA 1
ATOM 1693 C C . LEU B 1 62 ? 5.691 -10.07 -4.793 1 97.06 62 LEU B C 1
ATOM 1695 O O . LEU B 1 62 ? 4.961 -9.586 -3.922 1 97.06 62 LEU B O 1
ATOM 1699 N N . MET B 1 63 ? 7.016 -9.914 -4.828 1 95.5 63 MET B N 1
ATOM 1700 C CA . MET B 1 63 ? 7.73 -9.086 -3.861 1 95.5 63 MET B CA 1
ATOM 1701 C C . MET B 1 63 ? 7.441 -9.531 -2.434 1 95.5 63 MET B C 1
ATOM 1703 O O . MET B 1 63 ? 7.098 -8.719 -1.577 1 95.5 63 MET B O 1
ATOM 1707 N N . ILE B 1 64 ? 7.508 -10.812 -2.223 1 96.75 64 ILE B N 1
ATOM 1708 C CA . ILE B 1 64 ? 7.352 -11.422 -0.904 1 96.75 64 ILE B CA 1
ATOM 1709 C C . ILE B 1 64 ? 8.703 -11.945 -0.416 1 96.75 64 ILE B C 1
ATOM 1711 O O . ILE B 1 64 ? 9.391 -12.664 -1.141 1 96.75 64 ILE B O 1
ATOM 1715 N N . LYS B 1 65 ? 9.078 -11.555 0.759 1 95.06 65 LYS B N 1
ATOM 1716 C CA . LYS B 1 65 ? 10.359 -11.977 1.332 1 95.06 65 LYS B CA 1
ATOM 1717 C C . LYS B 1 65 ? 10.391 -13.484 1.561 1 95.06 65 LYS B C 1
ATOM 1719 O O . LYS B 1 65 ? 9.367 -14.086 1.887 1 95.06 65 LYS B O 1
ATOM 1724 N N . ARG B 1 66 ? 11.539 -14.031 1.534 1 95.56 66 ARG B N 1
ATOM 1725 C CA . ARG B 1 66 ? 11.766 -15.477 1.575 1 95.56 66 ARG B CA 1
ATOM 1726 C C . ARG B 1 66 ? 11.164 -16.094 2.838 1 95.56 66 ARG B C 1
ATOM 1728 O O . ARG B 1 66 ? 10.453 -17.094 2.77 1 95.56 66 ARG B O 1
ATOM 1735 N N . ALA B 1 67 ? 11.492 -15.477 3.992 1 95.88 67 ALA B N 1
ATOM 1736 C CA . ALA B 1 67 ? 11.008 -16.016 5.262 1 95.88 67 ALA B CA 1
ATOM 1737 C C . ALA B 1 67 ? 9.484 -16.062 5.293 1 95.88 67 ALA B C 1
ATOM 1739 O O . ALA B 1 67 ? 8.898 -17.031 5.773 1 95.88 67 ALA B O 1
ATOM 1740 N N . HIS B 1 68 ? 8.789 -15.07 4.766 1 96.38 68 HIS B N 1
ATOM 1741 C CA . HIS B 1 68 ? 7.332 -15.016 4.715 1 96.38 68 HIS B CA 1
ATOM 1742 C C . HIS B 1 68 ? 6.773 -16.016 3.715 1 96.38 68 HIS B C 1
ATOM 1744 O O . HIS B 1 68 ? 5.77 -16.688 3.988 1 96.38 68 HIS B O 1
ATOM 1750 N N . MET B 1 69 ? 7.426 -16.156 2.604 1 97.38 69 MET B N 1
ATOM 1751 C CA . MET B 1 69 ? 7.008 -17.109 1.573 1 97.38 69 MET B CA 1
ATOM 1752 C C . MET B 1 69 ? 7.035 -18.531 2.104 1 97.38 69 MET B C 1
ATOM 1754 O O . MET B 1 69 ? 6.098 -19.297 1.882 1 97.38 69 MET B O 1
ATOM 1758 N N . THR B 1 70 ? 8.078 -18.859 2.77 1 97.06 70 THR B N 1
ATOM 1759 C CA . THR B 1 70 ? 8.234 -20.203 3.322 1 97.06 70 THR B CA 1
ATOM 1760 C C . THR B 1 70 ? 7.094 -20.531 4.281 1 97.06 70 THR B C 1
ATOM 1762 O O . THR B 1 70 ? 6.488 -21.609 4.195 1 97.06 70 THR B O 1
ATOM 1765 N N . LYS B 1 71 ? 6.812 -19.578 5.148 1 97.5 71 LYS B N 1
ATOM 1766 C CA . LYS B 1 71 ? 5.715 -19.766 6.094 1 97.5 71 LYS B CA 1
ATOM 1767 C C . LYS B 1 71 ? 4.387 -19.953 5.367 1 97.5 71 LYS B C 1
ATOM 1769 O O . LYS B 1 71 ? 3.596 -20.828 5.719 1 97.5 71 LYS B O 1
ATOM 1774 N N . LEU B 1 72 ? 4.148 -19.172 4.375 1 97.19 72 LEU B N 1
ATOM 1775 C CA . LEU B 1 72 ? 2.908 -19.219 3.605 1 97.19 72 LEU B CA 1
ATOM 1776 C C . LEU B 1 72 ? 2.766 -20.547 2.867 1 97.19 72 LEU B C 1
ATOM 1778 O O . LEU B 1 72 ? 1.698 -21.156 2.889 1 97.19 72 LEU B O 1
ATOM 1782 N N . ILE B 1 73 ? 3.803 -20.953 2.23 1 98.19 73 ILE B N 1
ATOM 1783 C CA . ILE B 1 73 ? 3.775 -22.188 1.462 1 98.19 73 ILE B CA 1
ATOM 1784 C C . ILE B 1 73 ? 3.553 -23.375 2.398 1 98.19 73 ILE B C 1
ATOM 1786 O O . ILE B 1 73 ? 2.787 -24.297 2.082 1 98.19 73 ILE B O 1
ATOM 1790 N N . ARG B 1 74 ? 4.219 -23.375 3.504 1 97.62 74 ARG B N 1
ATOM 1791 C CA . ARG B 1 74 ? 4.012 -24.422 4.488 1 97.62 74 ARG B CA 1
ATOM 1792 C C . ARG B 1 74 ? 2.553 -24.484 4.93 1 97.62 74 ARG B C 1
ATOM 1794 O O . ARG B 1 74 ? 1.979 -25.562 5.055 1 97.62 74 ARG B O 1
ATOM 1801 N N . ALA B 1 75 ? 1.982 -23.344 5.203 1 97.62 75 ALA B N 1
ATOM 1802 C CA . ALA B 1 75 ? 0.576 -23.297 5.594 1 97.62 75 ALA B CA 1
ATOM 1803 C C . ALA B 1 75 ? -0.322 -23.859 4.5 1 97.62 75 ALA B C 1
ATOM 1805 O O . ALA B 1 75 ? -1.297 -24.562 4.789 1 97.62 75 ALA B O 1
ATOM 1806 N N . PHE B 1 76 ? -0.005 -23.562 3.248 1 98.19 76 PHE B N 1
ATOM 1807 C CA . PHE B 1 76 ? -0.784 -24.062 2.119 1 98.19 76 PHE B CA 1
ATOM 1808 C C . PHE B 1 76 ? -0.63 -25.578 1.977 1 98.19 76 PHE B C 1
ATOM 1810 O O . PHE B 1 76 ? -1.579 -26.266 1.604 1 98.19 76 PHE B O 1
ATOM 1817 N N . GLU B 1 77 ? 0.57 -26.047 2.199 1 97.94 77 GLU B N 1
ATOM 1818 C CA . GLU B 1 77 ? 0.807 -27.484 2.18 1 97.94 77 GLU B CA 1
ATOM 1819 C C . GLU B 1 77 ? 0.001 -28.188 3.268 1 97.94 77 GLU B C 1
ATOM 1821 O O . GLU B 1 77 ? -0.615 -29.219 3.016 1 97.94 77 GLU B O 1
ATOM 1826 N N . ASP B 1 78 ? 0.033 -27.609 4.469 1 97.69 78 ASP B N 1
ATOM 1827 C CA . ASP B 1 78 ? -0.72 -28.156 5.594 1 97.69 78 ASP B CA 1
ATOM 1828 C C . ASP B 1 78 ? -2.213 -28.234 5.273 1 97.69 78 ASP B C 1
ATOM 1830 O O . ASP B 1 78 ? -2.918 -29.109 5.758 1 97.69 78 ASP B O 1
ATOM 1834 N N . ARG B 1 79 ? -2.699 -27.344 4.414 1 97.19 79 ARG B N 1
ATOM 1835 C CA . ARG B 1 79 ? -4.102 -27.297 4.012 1 97.19 79 ARG B CA 1
ATOM 1836 C C . ARG B 1 79 ? -4.336 -28.125 2.746 1 97.19 79 ARG B C 1
ATOM 1838 O O . ARG B 1 79 ? -5.418 -28.078 2.162 1 97.19 79 ARG B O 1
ATOM 1845 N N . ASN B 1 80 ? -3.312 -28.766 2.27 1 98.44 80 ASN B N 1
ATOM 1846 C CA . ASN B 1 80 ? -3.338 -29.625 1.098 1 98.44 80 ASN B CA 1
ATOM 1847 C C . ASN B 1 80 ? -3.664 -28.844 -0.171 1 98.44 80 ASN B C 1
ATOM 1849 O O . ASN B 1 80 ? -4.395 -29.328 -1.034 1 98.44 80 ASN B O 1
ATOM 1853 N N . LEU B 1 81 ? -3.174 -27.641 -0.295 1 98.56 81 LEU B N 1
ATOM 1854 C CA . LEU B 1 81 ? -3.432 -26.797 -1.46 1 98.56 81 LEU B CA 1
ATOM 1855 C C . LEU B 1 81 ? -2.238 -26.797 -2.408 1 98.56 81 LEU B C 1
ATOM 1857 O O . LEU B 1 81 ? -2.396 -26.594 -3.613 1 98.56 81 LEU B O 1
ATOM 1861 N N . VAL B 1 82 ? -1.021 -27.031 -1.87 1 98.75 82 VAL B N 1
ATOM 1862 C CA . VAL B 1 82 ? 0.219 -26.938 -2.633 1 98.75 82 VAL B CA 1
ATOM 1863 C C . VAL B 1 82 ? 1.099 -28.141 -2.342 1 98.75 82 VAL B C 1
ATOM 1865 O O . VAL B 1 82 ? 1.098 -28.672 -1.223 1 98.75 82 VAL B O 1
ATOM 1868 N N . THR B 1 83 ? 1.791 -28.609 -3.268 1 98.56 83 THR B N 1
ATOM 1869 C CA . THR B 1 83 ? 2.857 -29.578 -3.096 1 98.56 83 THR B CA 1
ATOM 1870 C C . THR B 1 83 ? 4.215 -28.984 -3.441 1 98.56 83 THR B C 1
ATOM 1872 O O . THR B 1 83 ? 4.305 -28.094 -4.301 1 98.56 83 THR B O 1
ATOM 1875 N N . ARG B 1 84 ? 5.191 -29.422 -2.775 1 97.31 84 ARG B N 1
ATOM 1876 C CA . ARG B 1 84 ? 6.566 -28.984 -2.988 1 97.31 84 ARG B CA 1
ATOM 1877 C C . ARG B 1 84 ? 7.43 -30.125 -3.52 1 97.31 84 ARG B C 1
ATOM 1879 O O . ARG B 1 84 ? 7.238 -31.281 -3.137 1 97.31 84 ARG B O 1
ATOM 1886 N N . ARG B 1 85 ? 8.383 -29.781 -4.352 1 96.75 85 ARG B N 1
ATOM 1887 C CA . ARG B 1 85 ? 9.359 -30.734 -4.859 1 96.75 85 ARG B CA 1
ATOM 1888 C C . ARG B 1 85 ? 10.734 -30.094 -5.008 1 96.75 85 ARG B C 1
ATOM 1890 O O . ARG B 1 85 ? 10.836 -28.938 -5.434 1 96.75 85 ARG B O 1
ATOM 1897 N N . VAL B 1 86 ? 11.758 -30.828 -4.672 1 96 86 VAL B N 1
ATOM 1898 C CA . VAL B 1 86 ? 13.125 -30.422 -4.953 1 96 86 VAL B CA 1
ATOM 1899 C C . VAL B 1 86 ? 13.57 -30.984 -6.305 1 96 86 VAL B C 1
ATOM 1901 O O . VAL B 1 86 ? 13.609 -32.188 -6.492 1 96 86 VAL B O 1
ATOM 1904 N N . PRO B 1 87 ? 13.852 -30.094 -7.215 1 94.75 87 PRO B N 1
ATOM 1905 C CA . PRO B 1 87 ? 14.258 -30.625 -8.516 1 94.75 87 PRO B CA 1
ATOM 1906 C C . PRO B 1 87 ? 15.625 -31.297 -8.477 1 94.75 87 PRO B C 1
ATOM 1908 O O . PRO B 1 87 ? 16.484 -30.922 -7.672 1 94.75 87 PRO B O 1
ATOM 1911 N N . ASP B 1 88 ? 15.836 -32.188 -9.375 1 93.06 88 ASP B N 1
ATOM 1912 C CA . ASP B 1 88 ? 17.047 -33 -9.414 1 93.06 88 ASP B CA 1
ATOM 1913 C C . ASP B 1 88 ? 18.266 -32.156 -9.75 1 93.06 88 ASP B C 1
ATOM 1915 O O . ASP B 1 88 ? 19.391 -32.438 -9.32 1 93.06 88 ASP B O 1
ATOM 1919 N N . ASP B 1 89 ? 18.047 -31.172 -10.461 1 93.25 89 ASP B N 1
ATOM 1920 C CA . ASP B 1 89 ? 19.156 -30.391 -11 1 93.25 89 ASP B CA 1
ATOM 1921 C C . ASP B 1 89 ? 19.594 -29.297 -10.016 1 93.25 89 ASP B C 1
ATOM 1923 O O . ASP B 1 89 ? 20.594 -28.625 -10.234 1 93.25 89 ASP B O 1
ATOM 1927 N N . ASP B 1 90 ? 18.859 -29.047 -9.055 1 91.94 90 ASP B N 1
ATOM 1928 C CA . ASP B 1 90 ? 19.141 -27.984 -8.102 1 91.94 90 ASP B CA 1
ATOM 1929 C C . ASP B 1 90 ? 18.562 -28.312 -6.727 1 91.94 90 ASP B C 1
ATOM 1931 O O . ASP B 1 90 ? 17.406 -28 -6.445 1 91.94 90 ASP B O 1
ATOM 1935 N N . ARG B 1 91 ? 19.375 -28.766 -5.793 1 91.69 91 ARG B N 1
ATOM 1936 C CA . ARG B 1 91 ? 18.938 -29.281 -4.496 1 91.69 91 ARG B CA 1
ATOM 1937 C C . ARG B 1 91 ? 18.547 -28.141 -3.568 1 91.69 91 ARG B C 1
ATOM 1939 O O . ARG B 1 91 ? 17.906 -28.359 -2.541 1 91.69 91 ARG B O 1
ATOM 1946 N N . ARG B 1 92 ? 18.797 -26.984 -3.902 1 91.44 92 ARG B N 1
ATOM 1947 C CA . ARG B 1 92 ? 18.484 -25.844 -3.057 1 91.44 92 ARG B CA 1
ATOM 1948 C C . ARG B 1 92 ? 17.188 -25.188 -3.484 1 91.44 92 ARG B C 1
ATOM 1950 O O . ARG B 1 92 ? 16.656 -24.328 -2.777 1 91.44 92 ARG B O 1
ATOM 1957 N N . ALA B 1 93 ? 16.75 -25.609 -4.605 1 95.06 93 ALA B N 1
ATOM 1958 C CA . ALA B 1 93 ? 15.531 -25 -5.133 1 95.06 93 ALA B CA 1
ATOM 1959 C C . ALA B 1 93 ? 14.297 -25.766 -4.668 1 95.06 93 ALA B C 1
ATOM 1961 O O . ALA B 1 93 ? 14.383 -26.953 -4.32 1 95.06 93 ALA B O 1
ATOM 1962 N N . ILE B 1 94 ? 13.234 -25.031 -4.555 1 97.25 94 ILE B N 1
ATOM 1963 C CA . ILE B 1 94 ? 11.93 -25.625 -4.289 1 97.25 94 ILE B CA 1
ATOM 1964 C C . ILE B 1 94 ? 10.961 -25.266 -5.41 1 97.25 94 ILE B C 1
ATOM 1966 O O . ILE B 1 94 ? 10.812 -24.094 -5.758 1 97.25 94 ILE B O 1
ATOM 1970 N N . GLU B 1 95 ? 10.352 -26.281 -5.949 1 98.31 95 GLU B N 1
ATOM 1971 C CA . GLU B 1 95 ? 9.328 -26.078 -6.969 1 98.31 95 GLU B CA 1
ATOM 1972 C C . GLU B 1 95 ? 7.93 -26.297 -6.395 1 98.31 95 GLU B C 1
ATOM 1974 O O . GLU B 1 95 ? 7.719 -27.203 -5.586 1 98.31 95 GLU B O 1
ATOM 1979 N N . LEU B 1 96 ? 6.984 -25.469 -6.816 1 98.69 96 LEU B N 1
ATOM 1980 C CA . LEU B 1 96 ? 5.645 -25.469 -6.246 1 98.69 96 LEU B CA 1
ATOM 1981 C C . LEU B 1 96 ? 4.602 -25.812 -7.301 1 98.69 96 LEU B C 1
ATOM 1983 O O . LEU B 1 96 ? 4.664 -25.328 -8.43 1 98.69 96 LEU B O 1
ATOM 1987 N N . THR B 1 97 ? 3.658 -26.672 -6.969 1 98.81 97 THR B N 1
ATOM 1988 C CA . THR B 1 97 ? 2.508 -27.016 -7.797 1 98.81 97 THR B CA 1
ATOM 1989 C C . THR B 1 97 ? 1.24 -27.109 -6.953 1 98.81 97 THR B C 1
ATOM 1991 O O . THR B 1 97 ? 1.277 -27.578 -5.812 1 98.81 97 THR B O 1
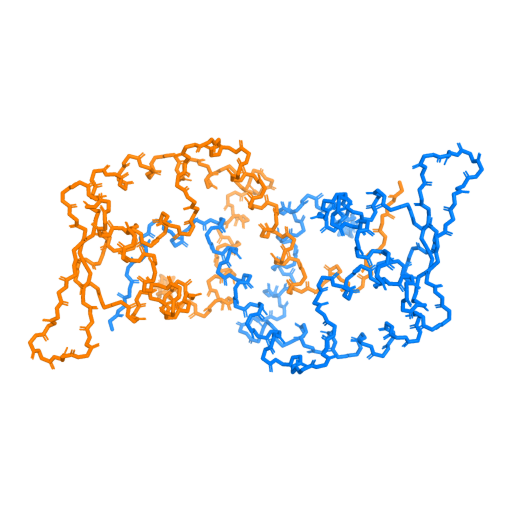ATOM 1994 N N . LEU B 1 98 ? 0.152 -26.609 -7.492 1 98.81 98 LEU B N 1
ATOM 1995 C CA . LEU B 1 98 ? -1.104 -26.781 -6.773 1 98.81 98 LEU B CA 1
ATOM 1996 C C . LEU B 1 98 ? -1.553 -28.25 -6.828 1 98.81 98 LEU B C 1
ATOM 1998 O O . LEU B 1 98 ? -1.371 -28.922 -7.844 1 98.81 98 LEU B O 1
ATOM 2002 N N . THR B 1 99 ? -2.197 -28.688 -5.711 1 98.75 99 THR B N 1
ATOM 2003 C CA . THR B 1 99 ? -2.945 -29.938 -5.746 1 98.75 99 THR B CA 1
ATOM 2004 C C . THR B 1 99 ? -4.266 -29.75 -6.488 1 98.75 99 THR B C 1
ATOM 2006 O O . THR B 1 99 ? -4.621 -28.641 -6.871 1 98.75 99 THR B O 1
ATOM 2009 N N . ALA B 1 100 ? -4.988 -30.922 -6.73 1 98.5 100 ALA B N 1
ATOM 2010 C CA . ALA B 1 100 ? -6.328 -30.844 -7.305 1 98.5 100 ALA B CA 1
ATOM 2011 C C . ALA B 1 100 ? -7.246 -29.984 -6.434 1 98.5 100 ALA B C 1
ATOM 2013 O O . ALA B 1 100 ? -8.031 -29.188 -6.945 1 98.5 100 ALA B O 1
ATOM 2014 N N . GLU B 1 101 ? -7.062 -30.125 -5.16 1 98.12 101 GLU B N 1
ATOM 2015 C CA . GLU B 1 101 ? -7.828 -29.328 -4.211 1 98.12 101 GLU B CA 1
ATOM 2016 C C . GLU B 1 101 ? -7.434 -27.844 -4.285 1 98.12 101 GLU B C 1
ATOM 2018 O O . GLU B 1 101 ? -8.289 -26.969 -4.18 1 98.12 101 GLU B O 1
ATOM 2023 N N . GLY B 1 102 ? -6.148 -27.609 -4.418 1 98.19 102 GLY B N 1
ATOM 2024 C CA . GLY B 1 102 ? -5.66 -26.25 -4.578 1 98.19 102 GLY B CA 1
ATOM 2025 C C . GLY B 1 102 ? -6.219 -25.547 -5.805 1 98.19 102 GLY B C 1
ATOM 2026 O O . GLY B 1 102 ? -6.633 -24.391 -5.73 1 98.19 102 GLY B O 1
ATOM 2027 N N . VAL B 1 103 ? -6.285 -26.266 -6.898 1 98.31 103 VAL B N 1
ATOM 2028 C CA . VAL B 1 103 ? -6.82 -25.719 -8.148 1 98.31 103 VAL B CA 1
ATOM 2029 C C . VAL B 1 103 ? -8.297 -25.391 -7.973 1 98.31 103 VAL B C 1
ATOM 2031 O O . VAL B 1 103 ? -8.742 -24.297 -8.344 1 98.31 103 VAL B O 1
ATOM 2034 N N . ALA B 1 104 ? -9.031 -26.344 -7.379 1 97.25 104 ALA B N 1
ATOM 2035 C CA . ALA B 1 104 ? -10.461 -26.125 -7.137 1 97.25 104 ALA B CA 1
ATOM 2036 C C . ALA B 1 104 ? -10.688 -24.922 -6.23 1 97.25 104 ALA B C 1
ATOM 2038 O O . ALA B 1 104 ? -11.594 -24.125 -6.473 1 97.25 104 ALA B O 1
ATOM 2039 N N . HIS B 1 105 ? -9.875 -24.812 -5.242 1 95.69 105 HIS B N 1
ATOM 2040 C CA . HIS B 1 105 ? -9.977 -23.703 -4.289 1 95.69 105 HIS B CA 1
ATOM 2041 C C . HIS B 1 105 ? -9.734 -22.359 -4.973 1 95.69 105 HIS B C 1
ATOM 2043 O O . HIS B 1 105 ? -10.508 -21.422 -4.793 1 95.69 105 HIS B O 1
ATOM 2049 N N . VAL B 1 106 ? -8.727 -22.234 -5.758 1 96.62 106 VAL B N 1
ATOM 2050 C CA . VAL B 1 106 ? -8.359 -20.984 -6.43 1 96.62 106 VAL B CA 1
ATOM 2051 C C . VAL B 1 106 ? -9.438 -20.609 -7.445 1 96.62 106 VAL B C 1
ATOM 2053 O O . VAL B 1 106 ? -9.797 -19.438 -7.578 1 96.62 106 VAL B O 1
ATOM 2056 N N . ARG B 1 107 ? -9.953 -21.594 -8.141 1 95.69 107 ARG B N 1
ATOM 2057 C CA . ARG B 1 107 ? -11.008 -21.328 -9.109 1 95.69 107 ARG B CA 1
ATOM 2058 C C . ARG B 1 107 ? -12.25 -20.766 -8.438 1 95.69 107 ARG B C 1
ATOM 2060 O O . ARG B 1 107 ? -12.859 -19.812 -8.938 1 95.69 107 ARG B O 1
ATOM 2067 N N . LYS B 1 108 ? -12.547 -21.312 -7.336 1 92.81 108 LYS B N 1
ATOM 2068 C CA . LYS B 1 108 ? -13.695 -20.828 -6.574 1 92.81 108 LYS B CA 1
ATOM 2069 C C . LYS B 1 108 ? -13.461 -19.406 -6.086 1 92.81 108 LYS B C 1
ATOM 2071 O O . LYS B 1 108 ? -14.344 -18.547 -6.215 1 92.81 108 LYS B O 1
ATOM 2076 N N . GLU B 1 109 ? -12.289 -19.125 -5.578 1 93.19 109 GLU B N 1
ATOM 2077 C CA . GLU B 1 109 ? -11.961 -17.812 -5.012 1 93.19 109 GLU B CA 1
ATOM 2078 C C . GLU B 1 109 ? -11.773 -16.766 -6.105 1 93.19 109 GLU B C 1
ATOM 2080 O O . GLU B 1 109 ? -11.938 -15.57 -5.859 1 93.19 109 GLU B O 1
ATOM 2085 N N . SER B 1 110 ? -11.422 -17.219 -7.328 1 94.56 110 SER B N 1
ATOM 2086 C CA . SER B 1 110 ? -11.125 -16.312 -8.43 1 94.56 110 SER B CA 1
ATOM 2087 C C . SER B 1 110 ? -12.352 -15.477 -8.812 1 94.56 110 SER B C 1
ATOM 2089 O O . SER B 1 110 ? -12.242 -14.289 -9.094 1 94.56 110 SER B O 1
ATOM 2091 N N . GLU B 1 111 ? -13.469 -16.109 -8.797 1 90.44 111 GLU B N 1
ATOM 2092 C CA . GLU B 1 111 ? -14.695 -15.406 -9.141 1 90.44 111 GLU B CA 1
ATOM 2093 C C . GLU B 1 111 ? -14.938 -14.227 -8.203 1 90.44 111 GLU B C 1
ATOM 2095 O O . GLU B 1 111 ? -15.219 -13.109 -8.656 1 90.44 111 GLU B O 1
ATOM 2100 N N . TRP B 1 112 ? -14.797 -14.5 -7.012 1 88.25 112 TRP B N 1
ATOM 2101 C CA . TRP B 1 112 ? -14.992 -13.453 -6.016 1 88.25 112 TRP B CA 1
ATOM 2102 C C . TRP B 1 112 ? -13.914 -12.383 -6.129 1 88.25 112 TRP B C 1
ATOM 2104 O O . TRP B 1 112 ? -14.227 -11.188 -6.164 1 88.25 112 TRP B O 1
ATOM 2114 N N . PHE B 1 113 ? -12.703 -12.734 -6.184 1 92.69 113 PHE B N 1
ATOM 2115 C CA . PHE B 1 113 ? -11.562 -11.828 -6.203 1 92.69 113 PHE B CA 1
ATOM 2116 C C . PHE B 1 113 ? -11.656 -10.875 -7.391 1 92.69 113 PHE B C 1
ATOM 2118 O O . PHE B 1 113 ? -11.578 -9.656 -7.223 1 92.69 113 PHE B O 1
ATOM 2125 N N . PHE B 1 114 ? -11.906 -11.391 -8.547 1 93.06 114 PHE B N 1
ATOM 2126 C CA . PHE B 1 114 ? -11.867 -10.555 -9.742 1 93.06 114 PHE B CA 1
ATOM 2127 C C . PHE B 1 114 ? -13.141 -9.734 -9.875 1 93.06 114 PHE B C 1
ATOM 2129 O O . PHE B 1 114 ? -13.125 -8.648 -10.461 1 93.06 114 PHE B O 1
ATOM 2136 N N . SER B 1 115 ? -14.242 -10.227 -9.289 1 90.19 115 SER B N 1
ATOM 2137 C CA . SER B 1 115 ? -15.43 -9.391 -9.203 1 90.19 115 SER B CA 1
ATOM 2138 C C . SER B 1 115 ? -15.188 -8.164 -8.328 1 90.19 115 SER B C 1
ATOM 2140 O O . SER B 1 115 ? -15.617 -7.059 -8.656 1 90.19 115 SER B O 1
ATOM 2142 N N . HIS B 1 116 ? -14.492 -8.391 -7.223 1 90 116 HIS B N 1
ATOM 2143 C CA . HIS B 1 116 ? -14.133 -7.285 -6.34 1 90 116 HIS B CA 1
ATOM 2144 C C . HIS B 1 116 ? -13.18 -6.32 -7.031 1 90 116 HIS B C 1
ATOM 2146 O O . HIS B 1 116 ? -13.367 -5.102 -6.969 1 90 116 HIS B O 1
ATOM 2152 N N . GLU B 1 117 ? -12.133 -6.82 -7.684 1 91.12 117 GLU B N 1
ATOM 2153 C CA . GLU B 1 117 ? -11.172 -6.004 -8.422 1 91.12 117 GLU B CA 1
ATOM 2154 C C . GLU B 1 117 ? -11.875 -5.098 -9.422 1 91.12 117 GLU B C 1
ATOM 2156 O O . GLU B 1 117 ? -11.492 -3.938 -9.602 1 91.12 117 GLU B O 1
ATOM 2161 N N . ALA B 1 118 ? -12.914 -5.594 -10.008 1 88.44 118 ALA B N 1
ATOM 2162 C CA . ALA B 1 118 ? -13.648 -4.859 -11.031 1 88.44 118 ALA B CA 1
ATOM 2163 C C . ALA B 1 118 ? -14.367 -3.65 -10.438 1 88.44 118 ALA B C 1
ATOM 2165 O O . ALA B 1 118 ? -14.703 -2.705 -11.156 1 88.44 118 ALA B O 1
ATOM 2166 N N . THR B 1 119 ? -14.539 -3.578 -9.109 1 89.31 119 THR B N 1
ATOM 2167 C CA . THR B 1 119 ? -15.234 -2.477 -8.453 1 89.31 119 THR B CA 1
ATOM 2168 C C . THR B 1 119 ? -14.258 -1.357 -8.094 1 89.31 119 THR B C 1
ATOM 2170 O O . THR B 1 119 ? -14.672 -0.226 -7.832 1 89.31 119 THR B O 1
ATOM 2173 N N . LEU B 1 120 ? -12.883 -1.493 -7.867 1 87.69 120 LEU B N 1
ATOM 2174 C CA . LEU B 1 120 ? -11.875 -0.567 -7.355 1 87.69 120 LEU B CA 1
ATOM 2175 C C . LEU B 1 120 ? -11.672 0.601 -8.312 1 87.69 120 LEU B C 1
ATOM 2177 O O . LEU B 1 120 ? -11.273 1.691 -7.895 1 87.69 120 LEU B O 1
ATOM 2181 N N . GLY B 1 121 ? -12.227 0.644 -9.5 1 78.5 121 GLY B N 1
ATOM 2182 C CA . GLY B 1 121 ? -12.031 1.715 -10.469 1 78.5 121 GLY B CA 1
ATOM 2183 C C . GLY B 1 121 ? -13.312 2.432 -10.828 1 78.5 121 GLY B C 1
ATOM 2184 O O . GLY B 1 121 ? -13.414 3.037 -11.898 1 78.5 121 GLY B O 1
ATOM 2185 N N . ALA B 1 122 ? -14.32 2.326 -9.961 1 78.75 122 ALA B N 1
ATOM 2186 C CA . ALA B 1 122 ? -15.633 2.877 -10.289 1 78.75 122 ALA B CA 1
ATOM 2187 C C . ALA B 1 122 ? -15.547 4.375 -10.578 1 78.75 122 ALA B C 1
ATOM 2189 O O . ALA B 1 122 ? -16.297 4.898 -11.398 1 78.75 122 ALA B O 1
ATOM 2190 N N . GLY B 1 123 ? -14.609 5.152 -10.203 1 83.69 123 GLY B N 1
ATOM 2191 C CA . GLY B 1 123 ? -14.469 6.57 -10.492 1 83.69 123 GLY B CA 1
ATOM 2192 C C . GLY B 1 123 ? -13.609 6.852 -11.711 1 83.69 123 GLY B C 1
ATOM 2193 O O . GLY B 1 123 ? -13.477 8 -12.125 1 83.69 123 GLY B O 1
ATOM 2194 N N . LEU B 1 124 ? -13.203 5.812 -12.406 1 92.44 124 LEU B N 1
ATOM 2195 C CA . LEU B 1 124 ? -12.359 5.926 -13.594 1 92.44 124 LEU B CA 1
ATOM 2196 C C . LEU B 1 124 ? -13.117 5.473 -14.844 1 92.44 124 LEU B C 1
ATOM 2198 O O . LEU B 1 124 ? -13.883 4.508 -14.789 1 92.44 124 LEU B O 1
ATOM 2202 N N . THR B 1 125 ? -12.914 6.203 -15.992 1 93.88 125 THR B N 1
ATOM 2203 C CA . THR B 1 125 ? -13.367 5.68 -17.281 1 93.88 125 THR B CA 1
ATOM 2204 C C . THR B 1 125 ? -12.539 4.461 -17.688 1 93.88 125 THR B C 1
ATOM 2206 O O . THR B 1 125 ? -11.477 4.211 -17.125 1 93.88 125 THR B O 1
ATOM 2209 N N . ASN B 1 126 ? -13.078 3.676 -18.656 1 93 126 ASN B N 1
ATOM 2210 C CA . ASN B 1 126 ? -12.32 2.533 -19.156 1 93 126 ASN B CA 1
ATOM 2211 C C . ASN B 1 126 ? -10.945 2.951 -19.656 1 93 126 ASN B C 1
ATOM 2213 O O . ASN B 1 126 ? -9.953 2.264 -19.406 1 93 126 ASN B O 1
ATOM 2217 N N . ALA B 1 127 ? -10.922 4.098 -20.297 1 95 127 ALA B N 1
ATOM 2218 C CA . ALA B 1 127 ? -9.656 4.602 -20.828 1 95 127 ALA B CA 1
ATOM 2219 C C . ALA B 1 127 ? -8.703 4.973 -19.703 1 95 127 ALA B C 1
ATOM 2221 O O . ALA B 1 127 ? -7.504 4.691 -19.766 1 95 127 ALA B O 1
ATOM 2222 N N . GLU B 1 128 ? -9.195 5.59 -18.672 1 94.75 128 GLU B N 1
ATOM 2223 C CA . GLU B 1 128 ? -8.398 5.961 -17.5 1 94.75 128 GLU B CA 1
ATOM 2224 C C . GLU B 1 128 ? -7.895 4.727 -16.766 1 94.75 128 GLU B C 1
ATOM 2226 O O . GLU B 1 128 ? -6.746 4.688 -16.312 1 94.75 128 GLU B O 1
ATOM 2231 N N . HIS B 1 129 ? -8.781 3.762 -16.688 1 94.69 129 HIS B N 1
ATOM 2232 C CA . HIS B 1 129 ? -8.414 2.498 -16.062 1 94.69 129 HIS B CA 1
ATOM 2233 C C . HIS B 1 129 ? -7.25 1.836 -16.797 1 94.69 129 HIS B C 1
ATOM 2235 O O . HIS B 1 129 ? -6.262 1.445 -16.172 1 94.69 129 HIS B O 1
ATOM 2241 N N . ASP B 1 130 ? -7.352 1.714 -18.094 1 94.5 130 ASP B N 1
ATOM 2242 C CA . ASP B 1 130 ? -6.297 1.106 -18.906 1 94.5 130 ASP B CA 1
ATOM 2243 C C . ASP B 1 130 ? -4.992 1.886 -18.781 1 94.5 130 ASP B C 1
ATOM 2245 O O . ASP B 1 130 ? -3.916 1.292 -18.672 1 94.5 130 ASP B O 1
ATOM 2249 N N . GLN B 1 131 ? -5.109 3.207 -18.797 1 95.38 131 GLN B N 1
ATOM 2250 C CA . GLN B 1 131 ? -3.932 4.051 -18.641 1 95.38 131 GLN B CA 1
ATOM 2251 C C . GLN B 1 131 ? -3.295 3.855 -17.266 1 95.38 131 GLN B C 1
ATOM 2253 O O . GLN B 1 131 ? -2.068 3.869 -17.141 1 95.38 131 GLN B O 1
ATOM 2258 N N . PHE B 1 132 ? -4.141 3.748 -16.25 1 96.56 132 PHE B N 1
ATOM 2259 C CA . PHE B 1 132 ? -3.664 3.504 -14.898 1 96.56 132 PHE B CA 1
ATOM 2260 C C . PHE B 1 132 ? -2.848 2.219 -14.836 1 96.56 132 PHE B C 1
ATOM 2262 O O . PHE B 1 132 ? -1.752 2.201 -14.266 1 96.56 132 PHE B O 1
ATOM 2269 N N . ILE B 1 133 ? -3.32 1.147 -15.477 1 96 133 ILE B N 1
ATOM 2270 C CA . ILE B 1 133 ? -2.648 -0.147 -15.516 1 96 133 ILE B CA 1
ATOM 2271 C C . ILE B 1 133 ? -1.296 -0.006 -16.219 1 96 133 ILE B C 1
ATOM 2273 O O . ILE B 1 133 ? -0.283 -0.51 -15.719 1 96 133 ILE B O 1
ATOM 2277 N N . VAL B 1 134 ? -1.252 0.748 -17.297 1 95.31 134 VAL B N 1
ATOM 2278 C CA . VAL B 1 134 ? -0.023 0.944 -18.062 1 95.31 134 VAL B CA 1
ATOM 2279 C C . VAL B 1 134 ? 1.009 1.668 -17.203 1 95.31 134 VAL B C 1
ATOM 2281 O O . VAL B 1 134 ? 2.178 1.274 -17.156 1 95.31 134 VAL B O 1
ATOM 2284 N N . LEU B 1 135 ? 0.621 2.699 -16.562 1 96.25 135 LEU B N 1
ATOM 2285 C CA . LEU B 1 135 ? 1.526 3.488 -15.727 1 96.25 135 LEU B CA 1
ATOM 2286 C C . LEU B 1 135 ? 2.029 2.67 -14.547 1 96.25 135 LEU B C 1
ATOM 2288 O O . LEU B 1 135 ? 3.199 2.771 -14.164 1 96.25 135 LEU B O 1
ATOM 2292 N N . LEU B 1 136 ? 1.14 1.854 -13.93 1 96.62 136 LEU B N 1
ATOM 2293 C CA . LEU B 1 136 ? 1.553 0.972 -12.836 1 96.62 136 LEU B CA 1
ATOM 2294 C C . LEU B 1 136 ? 2.584 -0.042 -13.32 1 96.62 136 LEU B C 1
ATOM 2296 O O . LEU B 1 136 ? 3.566 -0.316 -12.633 1 96.62 136 LEU B O 1
ATOM 2300 N N . HIS B 1 137 ? 2.363 -0.641 -14.523 1 95.56 137 HIS B N 1
ATOM 2301 C CA . HIS B 1 137 ? 3.33 -1.57 -15.102 1 95.56 137 HIS B CA 1
ATOM 2302 C C . HIS B 1 137 ? 4.691 -0.91 -15.273 1 95.56 137 HIS B C 1
ATOM 2304 O O . HIS B 1 137 ? 5.719 -1.494 -14.922 1 95.56 137 HIS B O 1
ATOM 2310 N N . LYS B 1 138 ? 4.688 0.293 -15.82 1 94.19 138 LYS B N 1
ATOM 2311 C CA . LYS B 1 138 ? 5.941 1.023 -16 1 94.19 138 LYS B CA 1
ATOM 2312 C C . LYS B 1 138 ? 6.613 1.309 -14.664 1 94.19 138 LYS B C 1
ATOM 2314 O O . LYS B 1 138 ? 7.824 1.134 -14.523 1 94.19 138 LYS B O 1
ATOM 2319 N N . PHE B 1 139 ? 5.816 1.777 -13.727 1 94.62 139 PHE B N 1
ATOM 2320 C CA . PHE B 1 139 ? 6.324 2.076 -12.391 1 94.62 139 PHE B CA 1
ATOM 2321 C C . PHE B 1 139 ? 6.973 0.846 -11.773 1 94.62 139 PHE B C 1
ATOM 2323 O O . PHE B 1 139 ? 8 0.954 -11.102 1 94.62 139 PHE B O 1
ATOM 2330 N N . LEU B 1 140 ? 6.398 -0.366 -12.023 1 94.56 140 LEU B N 1
ATOM 2331 C CA . LEU B 1 140 ? 6.848 -1.622 -11.43 1 94.56 140 LEU B CA 1
ATOM 2332 C C . LEU B 1 140 ? 7.957 -2.248 -12.273 1 94.56 140 LEU B C 1
ATOM 2334 O O . LEU B 1 140 ? 8.531 -3.27 -11.883 1 94.56 140 LEU B O 1
ATOM 2338 N N . GLY B 1 141 ? 8.312 -1.588 -13.383 1 90.31 141 GLY B N 1
ATOM 2339 C CA . GLY B 1 141 ? 9.312 -2.146 -14.281 1 90.31 141 GLY B CA 1
ATOM 2340 C C . GLY B 1 141 ? 8.859 -3.43 -14.953 1 90.31 141 GLY B C 1
ATOM 2341 O O . GLY B 1 141 ? 9.68 -4.297 -15.258 1 90.31 141 GLY B O 1
ATOM 2342 N N . MET B 1 142 ? 7.562 -3.658 -14.898 1 83.44 142 MET B N 1
ATOM 2343 C CA . MET B 1 142 ? 6.988 -4.832 -15.555 1 83.44 142 MET B CA 1
ATOM 2344 C C . MET B 1 142 ? 6.867 -4.613 -17.062 1 83.44 142 MET B C 1
ATOM 2346 O O . MET B 1 142 ? 6.539 -3.514 -17.5 1 83.44 142 MET B O 1
ATOM 2350 N N . ASN B 1 143 ? 7.98 -4.977 -17.828 1 62.16 143 ASN B N 1
ATOM 2351 C CA . ASN B 1 143 ? 8.008 -4.82 -19.281 1 62.16 143 ASN B CA 1
ATOM 2352 C C . ASN B 1 143 ? 6.707 -5.293 -19.906 1 62.16 143 ASN B C 1
ATOM 2354 O O . ASN B 1 143 ? 6.234 -6.395 -19.625 1 62.16 143 ASN B O 1
ATOM 2358 N N . LEU B 1 144 ? 5.695 -4.348 -20.109 1 51.69 144 LEU B N 1
ATOM 2359 C CA . LEU B 1 144 ? 4.609 -4.766 -21 1 51.69 144 LEU B CA 1
ATOM 2360 C C . LEU B 1 144 ? 5.16 -5.395 -22.266 1 51.69 144 LEU B C 1
ATOM 2362 O O . LEU B 1 144 ? 6.156 -4.918 -22.828 1 51.69 144 LEU B O 1
ATOM 2366 N N . GLY B 1 145 ? 5.355 -6.5 -22.406 1 42.78 145 GLY B N 1
ATOM 2367 C CA . GLY B 1 145 ? 5.582 -6.926 -23.781 1 42.78 145 GLY B CA 1
ATOM 2368 C C . GLY B 1 145 ? 5.117 -5.91 -24.797 1 42.78 145 GLY B C 1
ATOM 2369 O O . GLY B 1 145 ? 4.309 -5.031 -24.484 1 42.78 145 GLY B O 1
ATOM 2370 N N . GLY B 1 146 ? 5.875 -5.73 -26.031 1 35.25 146 GLY B N 1
ATOM 2371 C CA . GLY B 1 146 ? 5.602 -5.031 -27.281 1 35.25 146 GLY B CA 1
ATOM 2372 C C . GLY B 1 146 ? 4.129 -5.023 -27.641 1 35.25 146 GLY B C 1
ATOM 2373 O O . GLY B 1 146 ? 3.684 -5.844 -28.453 1 35.25 146 GLY B O 1
ATOM 2374 N N . THR B 1 147 ? 3.129 -4.996 -26.953 1 34.69 147 THR B N 1
ATOM 2375 C CA . THR B 1 147 ? 2.057 -4.754 -27.906 1 34.69 147 THR B CA 1
ATOM 2376 C C . THR B 1 147 ? 2.262 -3.424 -28.625 1 34.69 147 THR B C 1
ATOM 2378 O O . THR B 1 147 ? 1.817 -2.379 -28.141 1 34.69 147 THR B O 1
ATOM 2381 N N . GLY B 1 148 ? 3.4 -2.807 -28.766 1 29.84 148 GLY B N 1
ATOM 2382 C CA . GLY B 1 148 ? 3.42 -2.094 -30.031 1 29.84 148 GLY B CA 1
ATOM 2383 C C . GLY B 1 148 ? 2.838 -2.898 -31.172 1 29.84 148 GLY B C 1
ATOM 2384 O O . GLY B 1 148 ? 3.367 -3.953 -31.531 1 29.84 148 GLY B O 1
ATOM 2385 N N . ARG B 1 149 ? 1.522 -3.018 -31.5 1 26.72 149 ARG B N 1
ATOM 2386 C CA . ARG B 1 149 ? 1.197 -2.957 -32.906 1 26.72 149 ARG B CA 1
ATOM 2387 C C . ARG B 1 149 ? 2.102 -1.967 -33.656 1 26.72 149 ARG B C 1
ATOM 2389 O O . ARG B 1 149 ? 2.295 -0.84 -33.188 1 26.72 149 ARG B O 1
ATOM 2396 N N . GLU B 1 150 ? 3.199 -2.344 -34.281 1 24.17 150 GLU B N 1
ATOM 2397 C CA . GLU B 1 150 ? 3.705 -1.738 -35.5 1 24.17 150 GLU B CA 1
ATOM 2398 C C . GLU B 1 150 ? 2.604 -0.987 -36.25 1 24.17 150 GLU B C 1
ATOM 2400 O O . GLU B 1 150 ? 1.617 -1.589 -36.656 1 24.17 150 GLU B O 1
ATOM 2405 N N . TYR B 1 151 ? 2.109 0.276 -35.844 1 21.36 151 TYR B N 1
ATOM 2406 C CA . TYR B 1 151 ? 1.849 1.006 -37.062 1 21.36 151 TYR B CA 1
ATOM 2407 C C . TYR B 1 151 ? 3.146 1.303 -37.812 1 21.36 151 TYR B C 1
ATOM 2409 O O . TYR B 1 151 ? 4.203 1.458 -37.188 1 21.36 151 TYR B O 1
#

Foldseek 3Di:
DDDDPDPLVVVPVSVVVVLVVVLQVLCDVQQDPDHDDPLLLQLLVVCAVPPFDWLVVSCVVSVNDPVRSVVSQVVCVVVQQKDWDQDPVHNPIITIHGDPVNNVVSVVNVVVVVVSVVVSQVVDDPVRVVVVVVVVCVVVVPPPPPPPPPD/DDDDPDPLVVVPVSVVVVLVVVLQVLCDVQQPPDHDDPLLLQLLVVCAVPPFDWLVVSCVVSVHDPVRSVVSQVVCVVVQQKDWDQDPVHNPIITIHGDPVNNVVSVVNVVVVVVSVVVSQVVDDPVRVVVVVVVVCVVVVPPPPPPPPPD

pLDDT: mean 89.83, std 15.64, range [20.59, 98.81]

Nearest PDB structures (foldseek):
  4fht-assembly1_A  TM=8.773E-01  e=2.509E-09  Streptomyces coelicolor A3(2)
  6pcp-assembly2_C  TM=8.944E-01  e=1.143E-07  Bordetella pertussis
  1lnw-assembly7_A  TM=7.145E-01  e=9.521E-09  Pseudomonas aeruginosa
  3bpx-assembly1_A  TM=7.474E-01  e=1.290E-07  unclassified
  7kua-assembly1_A-2  TM=8.632E-01  e=1.372E-06  Pseudomonas putida

Organism: Agrobacterium fabrum (strain C58 / ATCC 33970) (NCBI:txid176299)

Radius of gyration: 21.86 Å; Cα contacts (8 Å, |Δi|>4): 331; chains: 2; bounding box: 36×61×62 Å

Secondary structure (DSSP, 8-state):
-----GGGGG-HHHHHHHHHHHHHHHHHHHHGGGPPPHHHHHHHHHHHHSTTEEHHHHHHHHT--HHHHHHHHHHHHHTTSEEEE--TT-TT--EEEE-HHHHHHHHHHHHHHHHHHTTTTTTS-HHHHHHHHHHHHHHTT----------/-----GGGGG-HHHHHHHHHHHHHHHHHHHHGGGPPPHHHHHHHHHHHHSTTEEHHHHHHHHT--HHHHHHHHHHHHHTTSEEEE--TT-TT--EEEE-HHHHHHHHHHHHHHHHHHTTTTTTS-HHHHHHHHHHHHHHTT----------

Solvent-accessible surface area (backbone atoms only — not comparable to full-atom values): 17102 Å² total; per-residue (Å²): 133,87,80,49,56,68,75,52,76,72,27,56,57,59,47,40,43,52,48,33,52,52,46,49,53,53,47,56,68,67,48,56,95,78,49,77,50,68,70,58,46,52,52,54,50,32,31,64,62,30,70,56,37,41,53,68,59,51,24,62,75,67,72,41,56,66,75,59,45,54,53,51,49,50,54,34,34,75,68,52,25,39,46,78,44,66,47,92,88,40,83,86,45,44,24,33,30,54,32,76,58,22,50,54,50,44,57,61,49,45,57,56,51,54,55,53,42,68,55,73,47,73,74,45,52,74,68,54,46,55,49,49,47,52,51,47,32,42,65,65,65,46,76,68,72,76,75,64,74,80,124,134,86,81,48,55,67,75,53,75,71,28,55,58,59,48,39,42,52,46,33,53,51,47,50,52,53,47,55,70,67,48,58,95,80,49,77,51,70,70,59,47,52,53,54,50,32,31,64,62,30,71,56,35,42,52,67,60,51,23,61,76,67,70,40,56,67,75,60,45,52,54,52,51,51,54,34,34,76,69,51,25,39,46,78,43,63,46,91,89,40,82,86,45,44,24,31,30,55,32,77,57,22,49,54,49,47,57,61,48,43,58,56,53,54,55,51,42,68,55,72,48,73,75,45,53,73,68,51,47,54,50,50,46,52,51,48,32,42,65,64,65,46,75,69,71,76,75,62,72,80,122

Sequence (302 aa):
MDVNIDRLETALGFLIRLAQLKTYDDFFTALGESGMRPGEFSVLFVIMHNPGIRQTALGQRLMIKRAHMTKLIRAFEDRNLVTRRVPDDDRRAIELTLTAEGVAHVRKESEWFFSHEATLGAGLTNAEHDQFIVLLHKFLGMNLGGTGREYMDVNIDRLETALGFLIRLAQLKTYDDFFTALGESGMRPGEFSVLFVIMHNPGIRQTALGQRLMIKRAHMTKLIRAFEDRNLVTRRVPDDDRRAIELTLTAEGVAHVRKESEWFFSHEATLGAGLTNAEHDQFIVLLHKFLGMNLGGTGREY